Protein AF-A0A506XLZ0-F1 (afdb_monomer_lite)

Foldseek 3Di:
DPPVVVVVPDPDDDPVVVVVVVVVVVVVCVVPDDDPDPPDPPPVLPQPVVLLLLLQQLQDQLAAEELCLSQVRSVHHSVVSQVCLQADDGPNSLSYDHPQQAGDPSHADDPPDPQHPHDSLVVSVVSVFDADPVGHTDPVRYDGNVNSCVSSVPPPCQVDPDDDDDDDDWDWGWDDFPNDIDIATLVLLQVLVVVDDADDADWKWWDHPNDIHQLLVSVCSSRVHDSVSDDSVVSVVVCVSNVIDMDTD

Secondary structure (DSSP, 8-state):
--HHHHHTT-S---HHHHHHHHHHHHHHHHHH-PPPPTTS--------HHHHHHHHHTSPTT-BEEHHHHHHHTTS-HHHHHHHHTTS--TTGGGEE-TTSPPPTT--PPTT-TTTT--HHHHHHHTT--B-TTSPBPGGGBPPHHHHHHHTT-----TT-----SS----EEEEEETTEEEEEEHHHHHHHHHTS-----SSEEEEETTEEEEHHHHHHHHHTS-TTSS-HHHHHHHHHHTT-EEEE-

pLDDT: mean 77.07, std 17.25, range [30.89, 97.75]

Sequence (249 aa):
MALNSYIAGQSAWGVTELNARGADLAALISREWTAPVDDVLVQESTVSWSVAAEIIDSIPVGRWTTYGDVASLAGTHPVPLGGYISRTPIRHAWRVLQAAGTVSPGFRWIPGSEHEGADVRAVLESEGIEFDLDGRAAGTARVNIAELAELAGIEFDDAGSMDFGDEQGDEEVVFTLDGIERRLTREAVRDRLRSATPGKITTYWVEVDGIVWPVKQALAVALGIEATQFQSWTARQRLSTLGFEIGGE

Structure (mmCIF, N/CA/C/O backbone):
data_AF-A0A506XLZ0-F1
#
_entry.id   AF-A0A506XLZ0-F1
#
loop_
_atom_site.group_PDB
_atom_site.id
_atom_site.type_symbol
_atom_site.label_atom_id
_atom_site.label_alt_id
_atom_site.label_comp_id
_atom_site.label_asym_id
_atom_site.label_entity_id
_atom_site.label_seq_id
_atom_site.pdbx_PDB_ins_code
_atom_site.Cartn_x
_atom_site.Cartn_y
_atom_site.Cartn_z
_atom_site.occupancy
_atom_site.B_iso_or_equiv
_atom_site.auth_seq_id
_atom_site.auth_comp_id
_atom_site.auth_asym_id
_atom_site.auth_atom_id
_atom_site.pdbx_PDB_model_num
ATOM 1 N N . MET A 1 1 ? -3.087 28.740 37.598 1.00 45.06 1 MET A N 1
ATOM 2 C CA . MET A 1 1 ? -3.984 29.854 37.202 1.00 45.06 1 MET A CA 1
ATOM 3 C C . MET A 1 1 ? -3.211 31.164 36.947 1.00 45.06 1 MET A C 1
ATOM 5 O O . MET A 1 1 ? -3.629 32.208 37.423 1.00 45.06 1 MET A O 1
ATOM 9 N N . ALA A 1 2 ? -2.101 31.151 36.193 1.00 56.22 2 ALA A N 1
ATOM 10 C CA . ALA A 1 2 ? -1.332 32.376 35.890 1.00 56.22 2 ALA A CA 1
ATOM 11 C C . ALA A 1 2 ? -1.437 32.827 34.417 1.00 56.22 2 ALA A C 1
ATOM 13 O O . ALA A 1 2 ? -1.184 33.986 34.111 1.00 56.22 2 ALA A O 1
ATOM 14 N N . LEU A 1 3 ? -1.861 31.938 33.507 1.00 53.44 3 LEU A N 1
ATOM 15 C CA . LEU A 1 3 ? -1.849 32.211 32.066 1.00 53.44 3 LEU A CA 1
ATOM 16 C C . LEU A 1 3 ? -2.991 33.140 31.609 1.00 53.44 3 LEU A C 1
ATOM 18 O O . LEU A 1 3 ? -2.777 33.990 30.752 1.00 53.44 3 LEU A O 1
ATOM 22 N N . ASN A 1 4 ? -4.184 33.035 32.212 1.00 51.00 4 ASN A N 1
ATOM 23 C CA . ASN A 1 4 ? -5.340 33.865 31.835 1.00 51.00 4 ASN A CA 1
ATOM 24 C C . ASN A 1 4 ? -5.241 35.321 32.313 1.00 51.00 4 ASN A C 1
ATOM 26 O O . ASN A 1 4 ? -5.809 36.203 31.674 1.00 51.00 4 ASN A O 1
ATOM 30 N N . SER A 1 5 ? -4.502 35.601 33.389 1.00 58.75 5 SER A N 1
ATOM 31 C CA . SER A 1 5 ? -4.387 36.967 33.921 1.00 58.75 5 SER A CA 1
ATOM 32 C C . SER A 1 5 ? -3.568 37.886 33.009 1.00 58.75 5 SER A C 1
ATOM 34 O O . SER A 1 5 ? -3.840 39.079 32.943 1.00 58.75 5 SER A O 1
ATOM 36 N N . TYR A 1 6 ? -2.614 37.333 32.254 1.00 59.62 6 TYR A N 1
ATOM 37 C CA . TYR A 1 6 ? -1.824 38.081 31.270 1.00 59.62 6 TYR A CA 1
ATOM 38 C C . TYR A 1 6 ? -2.642 38.451 30.018 1.00 59.62 6 TYR A C 1
ATOM 40 O O . TYR A 1 6 ? -2.443 39.510 29.430 1.00 59.62 6 TYR A O 1
ATOM 48 N N . ILE A 1 7 ? -3.616 37.609 29.650 1.00 56.56 7 ILE A N 1
ATOM 49 C CA . ILE A 1 7 ? -4.496 37.801 28.483 1.00 56.56 7 ILE A CA 1
ATOM 50 C C . ILE A 1 7 ? -5.422 39.006 28.673 1.00 56.56 7 ILE A C 1
ATOM 52 O O . ILE A 1 7 ? -5.673 39.750 27.730 1.00 56.56 7 ILE A O 1
ATOM 56 N N . ALA A 1 8 ? -5.910 39.213 29.897 1.00 58.91 8 ALA A N 1
ATOM 57 C CA . ALA A 1 8 ? -6.851 40.282 30.222 1.00 58.91 8 ALA A CA 1
ATOM 58 C C . ALA A 1 8 ? -6.209 41.684 30.294 1.00 58.91 8 ALA A C 1
ATOM 60 O O . ALA A 1 8 ? -6.932 42.675 30.352 1.00 58.91 8 ALA A O 1
ATOM 61 N N . GLY A 1 9 ? -4.873 41.780 30.310 1.00 63.59 9 GLY A N 1
ATOM 62 C CA . GLY A 1 9 ? -4.142 43.038 30.506 1.00 63.59 9 GLY A CA 1
ATOM 63 C C . GLY A 1 9 ? -3.673 43.747 29.232 1.00 63.59 9 GLY A C 1
ATOM 64 O O . GLY A 1 9 ? -3.062 44.806 29.343 1.00 63.59 9 GLY A O 1
ATOM 65 N N . GLN A 1 10 ? -3.908 43.184 28.043 1.00 64.62 10 GLN A N 1
ATOM 66 C CA . GLN A 1 10 ? -3.362 43.714 26.788 1.00 64.62 10 GLN A CA 1
ATOM 67 C C . GLN A 1 10 ? -4.428 44.424 25.951 1.00 64.62 10 GLN A C 1
ATOM 69 O O . GLN A 1 10 ? -5.491 43.875 25.660 1.00 64.62 10 GLN A O 1
ATOM 74 N N . SER A 1 11 ? -4.119 45.655 25.548 1.00 61.09 11 SER A N 1
ATOM 75 C CA . SER A 1 11 ? -5.026 46.572 24.850 1.00 61.09 11 SER A CA 1
ATOM 76 C C . SER A 1 11 ? -5.002 46.448 23.318 1.00 61.09 11 SER A C 1
ATOM 78 O O . SER A 1 11 ? -5.778 47.137 22.658 1.00 61.09 11 SER A O 1
ATOM 80 N N . ALA A 1 12 ? -4.167 45.570 22.740 1.00 68.12 12 ALA A N 1
ATOM 81 C CA . ALA A 1 12 ? -4.112 45.317 21.297 1.00 68.12 12 ALA A CA 1
ATOM 82 C C . ALA A 1 12 ? -3.728 43.862 20.960 1.00 68.12 12 ALA A C 1
ATOM 84 O O . ALA A 1 12 ? -2.939 43.234 21.662 1.00 68.12 12 ALA A O 1
ATOM 85 N N . TRP A 1 13 ? -4.301 43.345 19.870 1.00 68.81 13 TRP A N 1
ATOM 86 C CA . TRP A 1 13 ? -4.161 41.962 19.395 1.00 68.81 13 TRP A CA 1
ATOM 87 C C . TRP A 1 13 ? -3.816 41.941 17.897 1.00 68.81 13 TRP A C 1
ATOM 89 O O . TRP A 1 13 ? -4.654 41.602 17.062 1.00 68.81 13 TRP A O 1
ATOM 99 N N . GLY A 1 14 ? -2.602 42.367 17.542 1.00 78.06 14 GLY A N 1
ATOM 100 C CA . GLY A 1 14 ? -2.091 42.342 16.171 1.00 78.06 14 GLY A CA 1
ATOM 101 C C . GLY A 1 14 ? -1.181 41.142 15.884 1.00 78.06 14 GLY A C 1
ATOM 102 O O . GLY A 1 14 ? -0.845 40.344 16.760 1.00 78.06 14 GLY A O 1
ATOM 103 N N . VAL A 1 15 ? -0.778 40.998 14.617 1.00 75.38 15 VAL A N 1
ATOM 104 C CA . VAL A 1 15 ? 0.086 39.895 14.144 1.00 75.38 15 VAL A CA 1
ATOM 105 C C . VAL A 1 15 ? 1.450 39.903 14.842 1.00 75.38 15 VAL A C 1
ATOM 107 O O . VAL A 1 15 ? 1.983 38.845 15.174 1.00 75.38 15 VAL A O 1
ATOM 110 N N . THR A 1 16 ? 2.007 41.086 15.097 1.00 81.50 16 THR A N 1
ATOM 111 C CA . THR A 1 16 ? 3.291 41.241 15.793 1.00 81.50 16 THR A CA 1
ATOM 112 C C . THR A 1 16 ? 3.195 40.755 17.239 1.00 81.50 16 THR A C 1
ATOM 114 O O . THR A 1 16 ? 4.056 40.003 17.693 1.00 81.50 16 THR A O 1
ATOM 117 N N . GLU A 1 17 ? 2.122 41.116 17.944 1.00 78.19 17 GLU A N 1
ATOM 118 C CA . GLU A 1 17 ? 1.876 40.710 19.328 1.00 78.19 17 GLU A CA 1
ATOM 119 C C . GLU A 1 17 ? 1.583 39.205 19.441 1.00 78.19 17 GLU A C 1
ATOM 121 O O . GLU A 1 17 ? 2.062 38.546 20.367 1.00 78.19 17 GLU A O 1
ATOM 126 N N . LEU A 1 18 ? 0.857 38.632 18.473 1.00 79.81 18 LEU A N 1
ATOM 127 C CA . LEU A 1 18 ? 0.606 37.188 18.400 1.00 79.81 18 LEU A CA 1
ATOM 128 C C . LEU A 1 18 ? 1.899 36.391 18.208 1.00 79.81 18 LEU A C 1
ATOM 130 O O . LEU A 1 18 ? 2.105 35.389 18.894 1.00 79.81 18 LEU A O 1
ATOM 134 N N . ASN A 1 19 ? 2.781 36.848 17.318 1.00 84.81 19 ASN A N 1
ATOM 135 C CA . ASN A 1 19 ? 4.058 36.181 17.067 1.00 84.81 19 ASN A CA 1
ATOM 136 C C . ASN A 1 19 ? 4.993 36.251 18.278 1.00 84.81 19 ASN A C 1
ATOM 138 O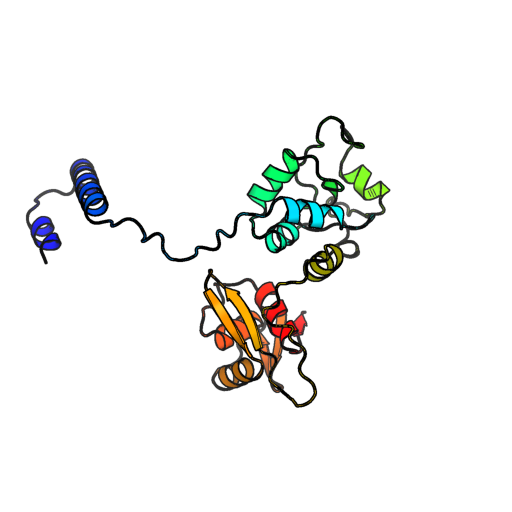 O . ASN A 1 19 ? 5.571 35.232 18.655 1.00 84.81 19 ASN A O 1
ATOM 142 N N . ALA A 1 20 ? 5.104 37.418 18.921 1.00 80.38 20 ALA A N 1
ATOM 143 C CA . ALA A 1 20 ? 5.905 37.573 20.136 1.00 80.38 20 ALA A CA 1
ATOM 144 C C . ALA A 1 20 ? 5.427 36.620 21.244 1.00 80.38 20 ALA A C 1
ATOM 146 O O . ALA A 1 20 ? 6.218 35.905 21.854 1.00 80.38 20 ALA A O 1
ATOM 147 N N . ARG A 1 21 ? 4.108 36.509 21.423 1.00 79.50 21 ARG A N 1
ATOM 148 C CA . ARG A 1 21 ? 3.521 35.590 22.399 1.00 79.50 21 ARG A CA 1
ATOM 149 C C . ARG A 1 21 ? 3.714 34.117 22.037 1.00 79.50 21 ARG A C 1
ATOM 151 O O . ARG A 1 21 ? 3.908 33.290 22.927 1.00 79.50 21 ARG A O 1
ATOM 158 N N . GLY A 1 22 ? 3.635 33.777 20.752 1.00 80.81 22 GLY A N 1
ATOM 159 C CA . GLY A 1 22 ? 3.936 32.432 20.266 1.00 80.81 22 GLY A CA 1
ATOM 160 C C . GLY A 1 22 ? 5.364 32.016 20.621 1.00 80.81 22 GLY A C 1
ATOM 161 O O . GLY A 1 22 ? 5.574 30.899 21.089 1.00 80.81 22 GLY A O 1
ATOM 162 N N . ALA A 1 23 ? 6.319 32.941 20.492 1.00 83.19 23 ALA A N 1
ATOM 163 C CA . ALA A 1 23 ? 7.703 32.716 20.893 1.00 83.19 23 ALA A CA 1
ATOM 164 C C . ALA A 1 23 ? 7.843 32.503 22.412 1.00 83.19 23 ALA A C 1
ATOM 166 O O . ALA A 1 23 ? 8.503 31.552 22.833 1.00 83.19 23 ALA A O 1
ATOM 167 N N . ASP A 1 24 ? 7.167 33.313 23.232 1.00 82.56 24 ASP A N 1
ATOM 168 C CA . ASP A 1 24 ? 7.195 33.165 24.694 1.00 82.56 24 ASP A CA 1
ATOM 169 C C . ASP A 1 24 ? 6.596 31.826 25.156 1.00 82.56 24 ASP A C 1
ATOM 171 O O . ASP A 1 24 ? 7.151 31.147 26.022 1.00 82.56 24 ASP A O 1
ATOM 175 N N . LEU A 1 25 ? 5.483 31.400 24.548 1.00 81.56 25 LEU A N 1
ATOM 176 C CA . LEU A 1 25 ? 4.869 30.098 24.820 1.00 81.56 25 LEU A CA 1
ATOM 177 C C . LEU A 1 25 ? 5.771 28.939 24.391 1.00 81.56 25 LEU A C 1
ATOM 179 O O . LEU A 1 25 ? 5.914 27.979 25.145 1.00 81.56 25 LEU A O 1
ATOM 183 N N . ALA A 1 26 ? 6.402 29.029 23.219 1.00 83.38 26 ALA A N 1
ATOM 184 C CA . ALA A 1 26 ? 7.340 28.014 22.750 1.00 83.38 26 ALA A CA 1
ATOM 185 C C . ALA A 1 26 ? 8.544 27.878 23.696 1.00 83.38 26 ALA A C 1
ATOM 187 O O . ALA A 1 26 ? 8.959 26.760 24.009 1.00 83.38 26 ALA A O 1
ATOM 188 N N . ALA A 1 27 ? 9.065 28.997 24.208 1.00 82.69 27 ALA A N 1
ATOM 189 C CA . ALA A 1 27 ? 10.147 28.999 25.187 1.00 82.69 27 ALA A CA 1
ATOM 190 C C . ALA A 1 27 ? 9.722 28.370 26.525 1.00 82.69 27 ALA A C 1
ATOM 192 O O . ALA A 1 27 ? 10.497 27.628 27.124 1.00 82.69 27 ALA A O 1
ATOM 193 N N . LEU A 1 28 ? 8.492 28.622 26.984 1.00 82.19 28 LEU A N 1
ATOM 194 C CA . LEU A 1 28 ? 7.950 28.001 28.196 1.00 82.19 28 LEU A CA 1
ATOM 195 C C . LEU A 1 28 ? 7.745 26.493 28.023 1.00 82.19 28 LEU A C 1
ATOM 197 O O . LEU A 1 28 ? 8.201 25.724 28.863 1.00 82.19 28 LEU A O 1
ATOM 201 N N . ILE A 1 29 ? 7.134 26.062 26.916 1.00 80.19 29 ILE A N 1
ATOM 202 C CA . ILE A 1 29 ? 6.940 24.637 26.606 1.00 80.19 29 ILE A CA 1
ATOM 203 C C . ILE A 1 29 ? 8.289 23.925 26.532 1.00 80.19 29 ILE A C 1
ATOM 205 O O . ILE A 1 29 ? 8.450 22.876 27.137 1.00 80.19 29 ILE A O 1
ATOM 209 N N . SER A 1 30 ? 9.280 24.520 25.863 1.00 81.38 30 SER A N 1
ATOM 210 C CA . SER A 1 30 ? 10.620 23.930 25.747 1.00 81.38 30 SER A CA 1
ATOM 211 C C . SER A 1 30 ? 11.325 23.773 27.099 1.00 81.38 30 SER A C 1
ATOM 213 O O . SER A 1 30 ? 12.176 22.903 27.242 1.00 81.38 30 SER A O 1
ATOM 215 N N . ARG A 1 31 ? 11.001 24.618 28.089 1.00 80.75 31 ARG A N 1
ATOM 216 C CA . ARG A 1 31 ? 11.558 24.532 29.449 1.00 80.75 31 ARG A CA 1
ATOM 217 C C . ARG A 1 31 ? 10.845 23.499 30.316 1.00 80.75 31 ARG A C 1
ATOM 219 O O . ARG A 1 31 ? 11.496 22.874 31.142 1.00 80.75 31 ARG A O 1
ATOM 226 N N . GLU A 1 32 ? 9.534 23.357 30.148 1.00 78.19 32 GLU A N 1
ATOM 227 C CA . GLU A 1 32 ? 8.707 22.431 30.932 1.00 78.19 32 GLU A CA 1
ATOM 228 C C . GLU A 1 32 ? 8.696 21.012 30.350 1.00 78.19 32 GLU A C 1
ATOM 230 O O . GLU A 1 32 ? 8.451 20.040 31.067 1.00 78.19 32 GLU A O 1
ATOM 235 N N . TRP A 1 33 ? 8.961 20.866 29.051 1.00 77.00 33 TRP A N 1
ATOM 236 C CA . TRP A 1 33 ? 8.973 19.567 28.398 1.00 77.00 33 TRP A CA 1
ATOM 237 C C . TRP A 1 33 ? 10.139 18.719 28.911 1.00 77.00 33 TRP A C 1
ATOM 239 O O . TRP A 1 33 ? 11.297 18.909 28.540 1.00 77.00 33 TRP A O 1
ATOM 249 N N . THR A 1 34 ? 9.819 17.750 29.766 1.00 66.75 34 THR A N 1
ATOM 250 C CA . THR A 1 34 ? 10.759 16.716 30.200 1.00 66.75 34 THR A CA 1
ATOM 251 C C . THR A 1 34 ? 10.946 15.726 29.053 1.00 66.75 34 THR A C 1
ATOM 253 O O . THR A 1 34 ? 9.966 15.299 28.442 1.00 66.75 34 THR A O 1
ATOM 256 N N . ALA A 1 35 ? 12.197 15.380 28.734 1.00 56.06 35 ALA A N 1
ATOM 257 C CA . ALA A 1 35 ? 12.483 14.357 27.734 1.00 56.06 35 ALA A CA 1
ATOM 258 C C . ALA A 1 35 ? 11.730 13.055 28.082 1.00 56.06 35 ALA A C 1
ATOM 260 O O . ALA A 1 35 ? 11.603 12.743 29.272 1.00 56.06 35 ALA A O 1
ATOM 261 N N . PRO A 1 36 ? 11.211 12.308 27.090 1.00 68.69 36 PRO A N 1
ATOM 262 C CA . PRO A 1 36 ? 10.622 10.999 27.342 1.00 68.69 36 PRO A CA 1
ATOM 263 C C . PRO A 1 36 ? 11.606 10.149 28.152 1.00 68.69 36 PRO A C 1
ATOM 265 O O . PRO A 1 36 ? 12.793 10.114 27.839 1.00 68.69 36 PRO A O 1
ATOM 268 N N . VAL A 1 37 ? 11.129 9.518 29.224 1.00 60.53 37 VAL A N 1
ATOM 269 C CA . VAL A 1 37 ? 11.933 8.553 29.977 1.00 60.53 37 VAL A CA 1
ATOM 270 C C . VAL A 1 37 ? 12.263 7.378 29.053 1.00 60.53 37 VAL A C 1
ATOM 272 O O . VAL A 1 37 ? 11.357 6.765 28.496 1.00 60.53 37 VAL A O 1
ATOM 275 N N . ASP A 1 38 ? 13.552 7.087 28.889 1.00 47.78 38 ASP A N 1
ATOM 276 C CA . ASP A 1 38 ? 14.127 6.095 27.957 1.00 47.78 38 ASP A CA 1
ATOM 277 C C . ASP A 1 38 ? 13.804 4.622 28.314 1.00 47.78 38 ASP A C 1
ATOM 279 O O . ASP A 1 38 ? 14.466 3.705 27.851 1.00 47.78 38 ASP A O 1
ATOM 283 N N . ASP A 1 39 ? 12.803 4.373 29.164 1.00 40.97 39 ASP A N 1
ATOM 284 C CA . ASP A 1 39 ? 12.558 3.059 29.784 1.00 40.97 39 ASP A CA 1
ATOM 285 C C . ASP A 1 39 ? 11.175 2.478 29.451 1.00 40.97 39 ASP A C 1
ATOM 287 O O . ASP A 1 39 ? 10.607 1.658 30.172 1.00 40.97 39 ASP A O 1
ATOM 291 N N . VAL A 1 40 ? 10.611 2.907 28.324 1.00 42.56 40 VAL A N 1
ATOM 292 C CA . VAL A 1 40 ? 9.653 2.078 27.599 1.00 42.56 40 VAL A CA 1
ATOM 293 C C . VAL A 1 40 ? 10.457 1.455 26.478 1.00 42.56 40 VAL A C 1
ATOM 295 O O . VAL A 1 40 ? 11.008 2.184 25.658 1.00 42.56 40 VAL A O 1
ATOM 298 N N . LEU A 1 41 ? 10.520 0.123 26.442 1.00 41.28 41 LEU A N 1
ATOM 299 C CA . LEU A 1 41 ? 10.888 -0.630 25.249 1.00 41.28 41 LEU A CA 1
ATOM 300 C C . LEU A 1 41 ? 9.915 -0.226 24.134 1.00 41.28 41 LEU A C 1
ATOM 302 O O . LEU A 1 41 ? 8.917 -0.895 23.873 1.00 41.28 41 LEU A O 1
ATOM 306 N N . VAL A 1 42 ? 10.189 0.906 23.493 1.00 38.47 42 VAL A N 1
ATOM 307 C CA . VAL A 1 42 ? 9.764 1.171 22.137 1.00 38.47 42 VAL A CA 1
ATOM 308 C C . VAL A 1 42 ? 10.467 0.067 21.370 1.00 38.47 42 VAL A C 1
ATOM 310 O O . VAL A 1 42 ? 11.655 0.154 21.077 1.00 38.47 42 VAL A O 1
ATOM 313 N N . GLN A 1 43 ? 9.750 -1.028 21.124 1.00 36.66 43 GLN A N 1
ATOM 314 C CA . GLN A 1 43 ? 10.002 -1.826 19.939 1.00 36.66 43 GLN A CA 1
ATOM 315 C C . GLN A 1 43 ? 9.890 -0.813 18.806 1.00 36.66 43 GLN A C 1
ATOM 317 O O . GLN A 1 43 ? 8.787 -0.479 18.367 1.00 36.66 43 GLN A O 1
ATOM 322 N N . GLU A 1 44 ? 11.017 -0.199 18.441 1.00 35.06 44 GLU A N 1
ATOM 323 C CA . GLU A 1 44 ? 11.109 0.573 17.226 1.00 35.06 44 GLU A CA 1
ATOM 324 C C . GLU A 1 44 ? 10.632 -0.406 16.165 1.00 35.06 44 GLU A C 1
ATOM 326 O O . GLU A 1 44 ? 11.318 -1.376 15.840 1.00 35.06 44 GLU A O 1
ATOM 331 N N . SER A 1 45 ? 9.419 -0.198 15.663 1.00 43.06 45 SER A N 1
ATOM 332 C CA . SER A 1 45 ? 8.931 -0.852 14.458 1.00 43.06 45 SER A CA 1
ATOM 333 C C . SER A 1 45 ? 9.734 -0.224 13.320 1.00 43.06 45 SER A C 1
ATOM 335 O O . SER A 1 45 ? 9.245 0.570 12.520 1.00 43.06 45 SER A O 1
ATOM 337 N N . THR A 1 46 ? 11.044 -0.479 13.337 1.00 48.69 46 THR A N 1
ATOM 338 C CA . THR A 1 46 ? 11.960 -0.106 12.285 1.00 48.69 46 THR A CA 1
ATOM 339 C C . THR A 1 46 ? 11.476 -0.878 11.080 1.00 48.69 46 THR A C 1
ATOM 341 O O . THR A 1 46 ? 11.314 -2.099 11.111 1.00 48.69 46 THR A O 1
ATOM 344 N N . VAL A 1 47 ? 11.149 -0.135 10.030 1.00 58.12 47 VAL A N 1
ATOM 345 C CA . VAL A 1 47 ? 10.771 -0.719 8.753 1.00 58.12 47 VAL A CA 1
ATOM 346 C C . VAL A 1 47 ? 11.832 -1.747 8.378 1.00 58.12 47 VAL A C 1
ATOM 348 O O . VAL A 1 47 ? 12.987 -1.398 8.119 1.00 58.12 47 VAL A O 1
ATOM 351 N N . SER A 1 48 ? 11.443 -3.018 8.367 1.00 74.38 48 SER A N 1
ATOM 352 C CA . SER A 1 48 ? 12.357 -4.105 8.050 1.00 74.38 48 SER A CA 1
ATOM 353 C C . SER A 1 48 ? 12.452 -4.222 6.535 1.00 74.38 48 SER A C 1
ATOM 355 O O . SER A 1 48 ? 11.715 -4.960 5.890 1.00 74.38 48 SER A O 1
ATOM 357 N N . TRP A 1 49 ? 13.355 -3.442 5.940 1.00 83.31 49 TRP A N 1
ATOM 358 C CA . TRP A 1 49 ? 13.555 -3.414 4.488 1.00 83.31 49 TRP A CA 1
ATOM 359 C C . TRP A 1 49 ? 13.921 -4.785 3.899 1.00 83.31 49 TRP A C 1
ATOM 361 O O . TRP A 1 49 ? 13.543 -5.073 2.767 1.00 83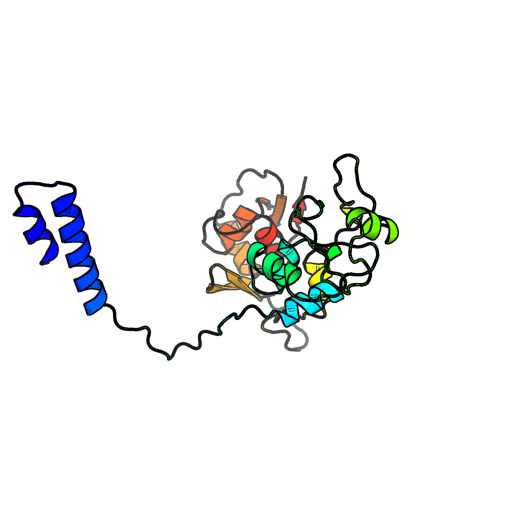.31 49 TRP A O 1
ATOM 371 N N . SER A 1 50 ? 14.586 -5.647 4.676 1.00 80.25 50 SER A N 1
ATOM 372 C CA . SER A 1 50 ? 14.842 -7.043 4.296 1.00 80.25 50 SER A CA 1
ATOM 373 C C . SER A 1 50 ? 13.545 -7.837 4.121 1.00 80.25 50 SER A C 1
ATOM 375 O O . SER A 1 50 ? 13.384 -8.498 3.103 1.00 80.25 50 SER A O 1
ATOM 377 N N . VAL A 1 51 ? 12.583 -7.676 5.037 1.00 83.38 51 VAL A N 1
ATOM 378 C CA . VAL A 1 51 ? 11.258 -8.316 4.952 1.00 83.38 51 VAL A CA 1
ATOM 379 C C . VAL A 1 51 ? 10.511 -7.827 3.711 1.00 83.38 51 VAL A C 1
ATOM 381 O O . VAL A 1 51 ? 9.958 -8.626 2.964 1.00 83.38 51 VAL A O 1
ATOM 384 N N . ALA A 1 52 ? 10.556 -6.522 3.413 1.00 88.19 52 ALA A N 1
ATOM 385 C CA . ALA A 1 52 ? 9.973 -5.993 2.176 1.00 88.19 52 ALA A CA 1
ATOM 386 C C . ALA A 1 52 ? 10.578 -6.642 0.917 1.00 88.19 52 ALA A C 1
ATOM 388 O O . ALA A 1 52 ? 9.847 -6.949 -0.022 1.00 88.19 52 ALA A O 1
ATOM 389 N N . ALA A 1 53 ? 11.898 -6.848 0.884 1.00 88.88 53 ALA A N 1
ATOM 390 C CA . ALA A 1 53 ? 12.568 -7.487 -0.244 1.00 88.88 53 ALA A CA 1
ATOM 391 C C . ALA A 1 53 ? 12.203 -8.976 -0.377 1.00 88.88 53 ALA A C 1
ATOM 393 O O . ALA A 1 53 ? 11.953 -9.425 -1.492 1.00 88.88 53 ALA A O 1
ATOM 394 N N . GLU A 1 54 ? 12.116 -9.712 0.735 1.00 87.25 54 GLU A N 1
ATOM 395 C CA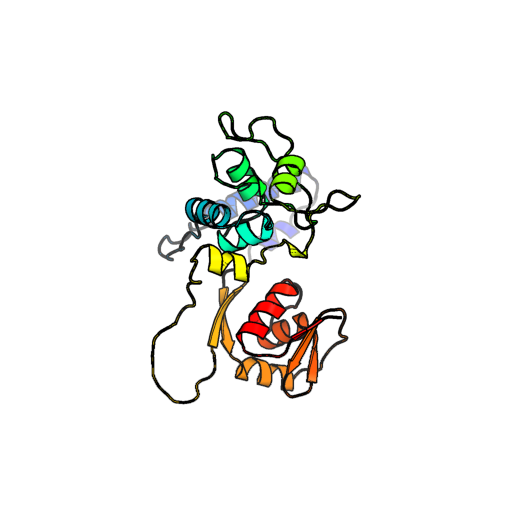 . GLU A 1 54 ? 11.696 -11.123 0.772 1.00 87.25 54 GLU A CA 1
ATOM 396 C C . GLU A 1 54 ? 10.254 -11.301 0.285 1.00 87.25 54 GLU A C 1
ATOM 398 O O . GLU A 1 54 ? 9.986 -12.143 -0.573 1.00 87.25 54 GLU A O 1
ATOM 403 N N . ILE A 1 55 ? 9.339 -10.439 0.743 1.00 89.62 55 ILE A N 1
ATOM 404 C CA . ILE A 1 55 ? 7.948 -10.424 0.276 1.00 89.62 55 ILE A CA 1
ATOM 405 C C . ILE A 1 55 ? 7.893 -10.255 -1.242 1.00 89.62 55 ILE A C 1
ATOM 407 O O . ILE A 1 55 ? 7.197 -11.004 -1.923 1.00 89.62 55 ILE A O 1
ATOM 411 N N . ILE A 1 56 ? 8.615 -9.272 -1.782 1.00 94.75 56 ILE A N 1
ATOM 412 C CA . ILE A 1 56 ? 8.595 -8.979 -3.219 1.00 94.75 56 ILE A CA 1
ATOM 413 C C . ILE A 1 56 ? 9.207 -10.136 -4.020 1.00 94.75 56 ILE A C 1
ATOM 415 O O . ILE A 1 56 ? 8.669 -10.498 -5.067 1.00 94.75 56 ILE A O 1
ATOM 419 N N . ASP A 1 57 ? 10.291 -10.741 -3.530 1.00 93.25 57 ASP A N 1
ATOM 420 C CA . ASP A 1 57 ? 10.948 -11.868 -4.199 1.00 93.25 57 ASP A CA 1
ATOM 421 C C . ASP A 1 57 ? 10.050 -13.116 -4.253 1.00 93.25 57 ASP A C 1
ATOM 423 O O . ASP A 1 57 ? 10.085 -13.846 -5.245 1.00 93.25 57 ASP A O 1
ATOM 427 N N . SER A 1 58 ? 9.187 -13.309 -3.246 1.00 92.00 58 SER A N 1
ATOM 428 C CA . SER A 1 58 ? 8.252 -14.442 -3.155 1.00 92.00 58 SER A CA 1
ATOM 429 C C . SER A 1 58 ? 7.101 -14.415 -4.170 1.00 92.00 58 SER A C 1
ATOM 431 O O . SER A 1 58 ? 6.446 -15.437 -4.388 1.00 92.00 58 SER A O 1
ATOM 433 N N . ILE A 1 59 ? 6.836 -13.269 -4.812 1.00 94.75 59 ILE A N 1
ATOM 434 C CA . ILE A 1 59 ? 5.717 -13.133 -5.752 1.00 94.75 59 ILE A CA 1
ATOM 435 C C . ILE A 1 59 ? 6.003 -14.002 -6.984 1.00 94.75 59 ILE A C 1
ATOM 437 O O . ILE A 1 59 ? 6.986 -13.739 -7.678 1.00 94.75 59 ILE A O 1
ATOM 441 N N . PRO A 1 60 ? 5.162 -14.997 -7.318 1.00 92.56 60 PRO A N 1
ATOM 442 C CA . PRO A 1 60 ? 5.420 -15.896 -8.437 1.00 92.56 60 PRO A CA 1
ATOM 443 C C . PRO A 1 60 ? 5.286 -15.205 -9.801 1.00 92.56 60 PRO A C 1
ATOM 445 O O . PRO A 1 60 ? 4.640 -14.166 -9.943 1.00 92.56 60 PRO A O 1
ATOM 448 N N . VAL A 1 61 ? 5.885 -15.815 -10.828 1.00 95.25 61 VAL A N 1
ATOM 449 C CA . VAL A 1 61 ? 5.731 -15.387 -12.228 1.00 95.25 61 VAL A CA 1
ATOM 450 C C . VAL A 1 61 ? 4.257 -15.378 -12.642 1.00 95.25 61 VAL A C 1
ATOM 452 O O . VAL A 1 61 ? 3.480 -16.239 -12.226 1.00 95.25 61 VAL A O 1
ATOM 455 N N . GLY A 1 62 ? 3.869 -14.386 -13.443 1.00 94.62 62 GLY A N 1
ATOM 456 C CA . GLY A 1 62 ? 2.495 -14.228 -13.923 1.00 94.62 62 GLY A CA 1
ATOM 457 C C . GLY A 1 62 ? 1.535 -13.657 -12.881 1.00 94.62 62 GLY A C 1
ATOM 458 O O . GLY A 1 62 ? 0.326 -13.622 -13.110 1.00 94.62 62 GLY A O 1
ATOM 459 N N . ARG A 1 63 ? 2.050 -13.225 -11.723 1.00 96.81 63 ARG A N 1
ATOM 460 C CA . ARG A 1 63 ? 1.262 -12.703 -10.604 1.00 96.81 63 ARG A CA 1
ATOM 461 C C . ARG A 1 63 ? 1.808 -11.359 -10.137 1.00 96.81 63 ARG A C 1
ATOM 463 O O . ARG A 1 63 ? 2.983 -11.050 -10.318 1.00 96.81 63 ARG A O 1
ATOM 470 N N . TRP A 1 64 ? 0.940 -10.542 -9.552 1.00 97.75 64 TRP A N 1
ATOM 471 C CA . TRP A 1 64 ? 1.288 -9.188 -9.117 1.00 97.75 64 TRP A CA 1
ATOM 472 C C . TRP A 1 64 ? 0.635 -8.840 -7.783 1.00 97.75 64 TRP A C 1
ATOM 474 O O . TRP A 1 64 ? -0.379 -9.418 -7.406 1.00 97.75 64 TRP A O 1
ATOM 484 N N . THR A 1 65 ? 1.188 -7.872 -7.059 1.00 97.50 65 THR A N 1
ATOM 485 C CA . THR A 1 65 ? 0.598 -7.356 -5.814 1.00 97.50 65 THR A CA 1
ATOM 486 C C . THR A 1 65 ? 0.665 -5.832 -5.763 1.00 97.50 65 THR A C 1
ATOM 488 O O . THR A 1 65 ? 1.152 -5.196 -6.698 1.00 97.50 65 THR A O 1
ATOM 491 N N . THR A 1 66 ? 0.161 -5.214 -4.693 1.00 96.94 66 THR A N 1
ATOM 492 C CA . THR A 1 66 ? 0.167 -3.755 -4.556 1.00 96.94 66 THR A CA 1
ATOM 493 C C . THR A 1 66 ? 1.251 -3.240 -3.618 1.00 96.94 66 THR A C 1
ATOM 495 O O . THR A 1 66 ? 1.602 -3.888 -2.634 1.00 96.94 66 THR A O 1
ATOM 498 N N . TYR A 1 67 ? 1.707 -2.000 -3.843 1.00 94.62 67 TYR A N 1
ATOM 499 C CA . TYR A 1 67 ? 2.541 -1.282 -2.864 1.00 94.62 67 TYR A CA 1
ATOM 500 C C . TYR A 1 67 ? 1.890 -1.215 -1.472 1.00 94.62 67 TYR A C 1
ATOM 502 O O . TYR A 1 67 ? 2.597 -1.143 -0.475 1.00 94.62 67 TYR A O 1
ATOM 510 N N . GLY A 1 68 ? 0.553 -1.208 -1.399 1.00 87.06 68 GLY A N 1
ATOM 511 C CA . GLY A 1 68 ? -0.200 -1.215 -0.143 1.00 87.06 68 GLY A CA 1
ATOM 512 C C . GLY A 1 68 ? -0.029 -2.507 0.644 1.00 87.06 68 GLY A C 1
ATOM 513 O O . GLY A 1 68 ? 0.262 -2.459 1.837 1.00 87.06 68 GLY A O 1
ATOM 514 N N . ASP A 1 69 ? -0.175 -3.639 -0.041 1.00 90.50 69 ASP A N 1
ATOM 515 C CA . ASP A 1 69 ? -0.102 -4.972 0.560 1.00 90.50 69 ASP A CA 1
ATOM 516 C C . ASP A 1 69 ? 1.323 -5.261 1.062 1.00 90.50 69 ASP A C 1
ATOM 518 O O . ASP A 1 69 ? 1.510 -5.594 2.232 1.00 90.50 69 ASP A O 1
ATOM 522 N N . VAL A 1 70 ? 2.340 -5.002 0.229 1.00 92.88 70 VAL A N 1
ATOM 523 C CA . VAL A 1 70 ? 3.756 -5.155 0.617 1.00 92.88 70 VAL A CA 1
ATOM 524 C C . VAL A 1 70 ? 4.118 -4.227 1.775 1.00 92.88 70 VAL A C 1
ATOM 526 O O . VAL A 1 70 ? 4.767 -4.651 2.727 1.00 92.88 70 VAL A O 1
ATOM 529 N N . ALA A 1 71 ? 3.698 -2.957 1.722 1.00 87.19 71 ALA A N 1
ATOM 530 C CA . ALA A 1 71 ? 4.021 -1.999 2.776 1.00 87.19 71 ALA A CA 1
ATOM 531 C C . ALA A 1 71 ? 3.402 -2.402 4.117 1.00 87.19 71 ALA A C 1
ATOM 533 O O . ALA A 1 71 ? 4.042 -2.255 5.153 1.00 87.19 71 ALA A O 1
ATOM 534 N N . SER A 1 72 ? 2.184 -2.939 4.085 1.00 84.38 72 SER A N 1
ATOM 535 C CA . SER A 1 72 ? 1.467 -3.369 5.282 1.00 84.38 72 SER A CA 1
ATOM 536 C C . SER A 1 72 ? 2.161 -4.556 5.954 1.00 84.38 72 SER A C 1
ATOM 538 O O . SER A 1 72 ? 2.336 -4.533 7.169 1.00 84.38 72 SER A O 1
ATOM 540 N N . LEU A 1 73 ? 2.620 -5.547 5.180 1.00 83.44 73 LEU A N 1
ATOM 541 C CA . LEU A 1 73 ? 3.387 -6.682 5.713 1.00 83.44 73 LEU A CA 1
ATOM 542 C C . LEU A 1 73 ? 4.783 -6.276 6.203 1.00 83.44 73 LEU A C 1
ATOM 544 O O . LEU A 1 73 ? 5.249 -6.779 7.217 1.00 83.44 73 LEU A O 1
ATOM 548 N N . ALA A 1 74 ? 5.433 -5.324 5.535 1.00 83.19 74 ALA A N 1
ATOM 549 C CA . ALA A 1 74 ? 6.750 -4.827 5.935 1.00 83.19 74 ALA A CA 1
ATOM 550 C C . ALA A 1 74 ? 6.717 -3.776 7.068 1.00 83.19 74 ALA A C 1
ATOM 552 O O . ALA A 1 74 ? 7.762 -3.212 7.407 1.00 83.19 74 ALA A O 1
ATOM 553 N N . GLY A 1 75 ? 5.539 -3.456 7.620 1.00 78.75 75 GLY A N 1
ATOM 554 C CA . GLY A 1 75 ? 5.388 -2.460 8.687 1.00 78.75 75 GLY A CA 1
ATOM 555 C C . GLY A 1 75 ? 5.721 -1.024 8.256 1.00 78.75 75 GLY A C 1
ATOM 556 O O . GLY A 1 75 ? 6.283 -0.255 9.030 1.00 78.75 75 GLY A O 1
AT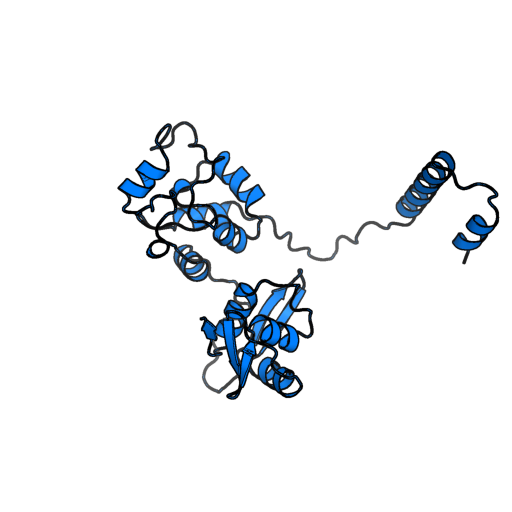OM 557 N N . THR A 1 76 ? 5.422 -0.650 7.009 1.00 84.50 76 THR A N 1
ATOM 558 C CA . THR A 1 76 ? 5.740 0.663 6.421 1.00 84.50 76 THR A CA 1
ATOM 559 C C . THR A 1 76 ? 4.561 1.272 5.655 1.00 84.50 76 THR A C 1
ATOM 561 O O . THR A 1 76 ? 3.439 0.773 5.672 1.00 84.50 76 THR A O 1
ATOM 564 N N . HIS A 1 77 ? 4.810 2.381 4.955 1.00 83.44 77 HIS A N 1
ATOM 565 C CA . HIS A 1 77 ? 3.854 3.020 4.055 1.00 83.44 77 HIS A CA 1
ATOM 566 C C . HIS A 1 77 ? 4.235 2.843 2.568 1.00 83.44 77 HIS A C 1
ATOM 568 O O . HIS A 1 77 ? 5.416 2.734 2.233 1.00 83.44 77 HIS A O 1
ATOM 574 N N . PRO A 1 78 ? 3.262 2.902 1.633 1.00 86.62 78 PRO A N 1
ATOM 575 C CA . PRO A 1 78 ? 3.518 2.724 0.196 1.00 86.62 78 PRO A CA 1
ATOM 576 C C . PRO A 1 78 ? 4.531 3.709 -0.404 1.00 86.62 78 PRO A C 1
ATOM 578 O O . PRO A 1 78 ? 5.303 3.353 -1.291 1.00 86.62 78 PRO A O 1
ATOM 581 N N . VAL A 1 79 ? 4.538 4.956 0.075 1.00 86.94 79 VAL A N 1
ATOM 582 C CA . VAL A 1 79 ? 5.433 6.017 -0.417 1.00 86.94 79 VAL A CA 1
ATOM 583 C C . VAL A 1 79 ? 6.908 5.729 -0.091 1.00 86.94 79 VAL A C 1
ATOM 585 O O . VAL A 1 79 ? 7.707 5.683 -1.030 1.00 86.94 79 VAL A O 1
ATOM 588 N N . PRO A 1 80 ? 7.309 5.511 1.180 1.00 87.06 80 PRO A N 1
ATOM 589 C CA . PRO A 1 80 ? 8.691 5.157 1.495 1.00 87.06 80 PRO A CA 1
ATOM 590 C C . PRO A 1 80 ? 9.101 3.809 0.886 1.00 87.06 80 PRO A C 1
ATOM 592 O O . PRO A 1 80 ? 10.233 3.694 0.422 1.00 87.06 80 PRO A O 1
ATOM 595 N N . LEU A 1 81 ? 8.183 2.839 0.774 1.00 91.19 81 LEU A N 1
ATOM 596 C CA . LEU A 1 81 ? 8.435 1.587 0.055 1.00 91.19 81 LEU A CA 1
ATOM 597 C C . LEU A 1 81 ? 8.773 1.819 -1.424 1.00 91.19 81 LEU A C 1
ATOM 599 O O . LEU A 1 81 ? 9.752 1.272 -1.925 1.00 91.19 81 LEU A O 1
ATOM 603 N N . GLY A 1 82 ? 8.011 2.660 -2.128 1.00 89.25 82 GLY A N 1
ATOM 604 C CA . GLY A 1 82 ? 8.314 3.013 -3.516 1.00 89.25 82 GLY A CA 1
ATOM 605 C C . GLY A 1 82 ? 9.678 3.694 -3.665 1.00 89.25 82 GLY A C 1
ATOM 606 O O . GLY A 1 82 ? 10.421 3.404 -4.605 1.00 89.25 82 GLY A O 1
ATOM 607 N N . GLY A 1 83 ? 10.040 4.555 -2.707 1.00 89.69 83 GLY A N 1
ATOM 608 C CA . GLY A 1 83 ? 11.362 5.178 -2.641 1.00 89.69 83 GLY A CA 1
ATOM 609 C C . GLY A 1 83 ? 12.497 4.171 -2.429 1.00 89.69 83 GLY A C 1
ATOM 610 O O . GLY A 1 83 ? 13.543 4.302 -3.063 1.00 89.69 83 GLY A O 1
ATOM 611 N N . TYR A 1 84 ? 12.276 3.163 -1.583 1.00 89.75 84 TYR A N 1
ATOM 612 C CA . TYR A 1 84 ? 13.203 2.056 -1.351 1.00 89.75 84 TYR A CA 1
ATOM 613 C C . TYR A 1 84 ? 13.372 1.181 -2.603 1.00 89.75 84 TYR A C 1
ATOM 615 O O . TYR A 1 84 ? 14.488 1.050 -3.104 1.00 89.75 84 TYR A O 1
ATOM 623 N N . ILE A 1 85 ? 12.269 0.696 -3.187 1.00 91.31 85 ILE A N 1
ATOM 624 C CA . ILE A 1 85 ? 12.271 -0.117 -4.418 1.00 91.31 85 ILE A CA 1
ATOM 625 C C . ILE A 1 85 ? 13.007 0.593 -5.565 1.00 91.31 85 ILE A C 1
ATOM 627 O O . ILE A 1 85 ? 13.739 -0.033 -6.321 1.00 91.31 85 ILE A O 1
ATOM 631 N N . SER A 1 86 ? 12.863 1.916 -5.678 1.00 88.25 86 SER A N 1
ATOM 632 C CA . SER A 1 86 ? 13.502 2.695 -6.751 1.00 88.25 86 SER A CA 1
ATOM 633 C C . SER A 1 86 ? 15.020 2.863 -6.593 1.00 88.25 86 SER A C 1
ATOM 635 O O . SER A 1 86 ? 15.675 3.348 -7.513 1.00 88.25 86 SER A O 1
ATOM 637 N N . ARG A 1 87 ? 15.584 2.551 -5.420 1.00 86.31 87 ARG A N 1
ATOM 638 C CA . ARG A 1 87 ? 17.006 2.771 -5.092 1.00 86.31 87 ARG A CA 1
ATOM 639 C C . ARG A 1 87 ? 17.756 1.487 -4.766 1.00 86.31 87 ARG A C 1
ATOM 641 O O . ARG A 1 87 ? 18.985 1.506 -4.727 1.00 86.31 87 ARG A O 1
ATOM 648 N N . THR A 1 88 ? 17.039 0.399 -4.519 1.00 87.12 88 THR A N 1
ATOM 649 C CA . THR A 1 88 ? 17.606 -0.866 -4.065 1.00 87.12 88 THR A CA 1
ATOM 650 C C . THR A 1 88 ? 17.354 -1.949 -5.112 1.00 87.12 88 THR A C 1
ATOM 652 O O . THR A 1 88 ? 16.238 -2.057 -5.616 1.00 87.12 88 THR A O 1
ATOM 655 N N . PRO A 1 89 ? 18.365 -2.766 -5.460 1.00 87.00 89 PRO A N 1
ATOM 656 C CA . PRO A 1 89 ? 18.178 -3.890 -6.368 1.00 87.00 89 PRO A CA 1
ATOM 657 C C . PRO A 1 89 ? 17.366 -4.990 -5.678 1.00 87.00 89 PRO A C 1
ATOM 659 O O . PRO A 1 89 ? 17.907 -5.795 -4.925 1.00 87.00 89 PRO A O 1
ATOM 662 N N . ILE A 1 90 ? 16.061 -5.007 -5.939 1.00 90.31 90 ILE A N 1
ATOM 663 C CA . ILE A 1 90 ? 15.130 -6.024 -5.444 1.00 90.31 90 ILE A CA 1
ATOM 664 C C . ILE A 1 90 ? 14.672 -6.861 -6.636 1.00 90.31 90 ILE A C 1
ATOM 666 O O . ILE A 1 90 ? 14.274 -6.326 -7.676 1.00 90.31 90 ILE A O 1
ATOM 670 N N . ARG A 1 91 ? 14.750 -8.183 -6.493 1.00 89.69 91 ARG A N 1
ATOM 671 C CA . ARG A 1 91 ? 14.246 -9.123 -7.498 1.00 89.69 91 ARG A CA 1
ATOM 672 C C . ARG A 1 91 ? 12.738 -8.959 -7.644 1.00 89.69 91 ARG A C 1
ATOM 674 O O . ARG A 1 91 ? 12.054 -8.650 -6.680 1.00 89.69 91 ARG A O 1
ATOM 681 N N . HIS A 1 92 ? 12.228 -9.123 -8.860 1.00 94.62 92 HIS A N 1
ATOM 682 C CA . HIS A 1 92 ? 10.788 -9.108 -9.145 1.00 94.62 92 HIS A CA 1
ATOM 683 C C . HIS A 1 92 ? 10.047 -7.807 -8.768 1.00 94.62 92 HIS A C 1
ATOM 685 O O . HIS A 1 92 ? 8.819 -7.775 -8.762 1.00 94.62 92 HIS A O 1
ATOM 691 N N . ALA A 1 93 ? 10.759 -6.698 -8.526 1.00 94.62 93 ALA A N 1
ATOM 692 C CA . ALA A 1 93 ? 10.172 -5.422 -8.107 1.00 94.62 93 ALA A CA 1
ATOM 693 C C . ALA A 1 93 ? 9.085 -4.870 -9.049 1.00 94.62 93 ALA A C 1
ATOM 695 O O . ALA A 1 93 ? 8.213 -4.117 -8.616 1.00 94.62 93 ALA A O 1
ATOM 696 N N . TRP A 1 94 ? 9.117 -5.248 -10.329 1.00 95.62 94 TRP A N 1
ATOM 697 C CA . TRP A 1 94 ? 8.117 -4.866 -11.328 1.00 95.62 94 TRP A CA 1
ATOM 698 C C . TRP A 1 94 ? 6.739 -5.500 -11.098 1.00 95.62 94 TRP A C 1
ATOM 700 O O . TRP A 1 94 ? 5.750 -4.983 -11.611 1.00 95.62 94 TRP A O 1
ATOM 710 N N . ARG A 1 95 ? 6.650 -6.572 -10.296 1.00 97.38 95 ARG A N 1
ATOM 711 C CA . ARG A 1 95 ? 5.385 -7.218 -9.902 1.00 97.38 95 ARG A CA 1
ATOM 712 C C . ARG A 1 95 ? 4.612 -6.423 -8.839 1.00 97.38 95 ARG A C 1
ATOM 714 O O . ARG A 1 95 ? 3.506 -6.815 -8.468 1.00 97.38 95 ARG A O 1
ATOM 721 N N . VAL A 1 96 ? 5.161 -5.303 -8.355 1.00 97.12 96 VAL A N 1
ATOM 722 C CA . VAL A 1 96 ? 4.505 -4.401 -7.397 1.00 97.12 96 VAL A CA 1
ATOM 723 C C . VAL A 1 96 ? 3.851 -3.234 -8.138 1.00 97.12 96 VAL A C 1
ATOM 725 O O . VAL A 1 96 ? 4.520 -2.336 -8.651 1.00 97.12 96 VAL A O 1
ATOM 728 N N . LEU A 1 97 ? 2.520 -3.226 -8.171 1.00 97.38 97 LEU A N 1
ATOM 729 C CA . LEU A 1 97 ? 1.708 -2.251 -8.897 1.00 97.38 97 LEU A CA 1
ATOM 730 C C . LEU A 1 97 ? 0.958 -1.303 -7.957 1.00 97.38 97 LEU A C 1
ATOM 732 O O . LEU A 1 97 ? 0.899 -1.467 -6.735 1.00 97.38 97 LEU A O 1
ATOM 736 N N . GLN A 1 98 ? 0.357 -0.266 -8.534 1.00 95.56 98 GLN A N 1
ATOM 737 C CA . GLN A 1 98 ? -0.577 0.591 -7.812 1.00 95.56 98 GLN A CA 1
ATOM 738 C C . GLN A 1 98 ? -1.870 -0.174 -7.485 1.00 95.56 98 GLN A C 1
ATOM 740 O O . GLN A 1 98 ? -2.189 -1.183 -8.109 1.00 95.56 98 GLN A O 1
ATOM 745 N N . ALA A 1 99 ? -2.668 0.338 -6.542 1.00 90.81 99 ALA A N 1
ATOM 746 C CA . ALA A 1 99 ? -3.932 -0.293 -6.140 1.00 90.81 99 ALA A CA 1
ATOM 747 C C . ALA A 1 99 ? -4.921 -0.510 -7.305 1.00 90.81 99 ALA A C 1
ATOM 749 O O . ALA A 1 99 ? -5.740 -1.422 -7.250 1.00 90.81 99 ALA A O 1
ATOM 750 N N . ALA A 1 100 ? -4.821 0.304 -8.360 1.00 89.88 100 ALA A N 1
ATOM 751 C CA . ALA A 1 100 ? -5.619 0.193 -9.577 1.00 89.88 100 ALA A CA 1
ATOM 752 C C . ALA A 1 100 ? -5.094 -0.852 -10.586 1.00 89.88 100 ALA A C 1
ATOM 754 O O . ALA A 1 100 ? -5.651 -0.949 -11.673 1.00 89.88 100 ALA A O 1
ATOM 755 N N . GLY A 1 101 ? -4.022 -1.591 -10.273 1.00 92.31 101 GLY A N 1
ATOM 756 C CA . GLY A 1 101 ? -3.388 -2.539 -11.198 1.00 92.31 101 GLY A CA 1
ATOM 757 C C . GLY A 1 101 ? -2.533 -1.879 -12.284 1.00 92.31 101 GLY A C 1
ATOM 758 O O . GLY A 1 101 ? -2.190 -2.521 -13.267 1.00 92.31 101 GLY A O 1
ATOM 759 N N . THR A 1 102 ? -2.195 -0.598 -12.138 1.00 96.25 102 THR A N 1
ATOM 760 C CA . THR A 1 102 ? -1.356 0.152 -13.083 1.00 96.25 102 THR A CA 1
ATOM 761 C C . THR A 1 102 ? 0.099 0.190 -12.625 1.00 96.25 102 THR A C 1
ATOM 763 O O . THR A 1 102 ? 0.394 0.236 -11.425 1.00 96.25 102 THR A O 1
ATOM 766 N N . VAL A 1 103 ? 1.027 0.222 -13.584 1.00 95.19 103 VAL A N 1
ATOM 767 C CA . VAL A 1 103 ? 2.455 0.437 -13.309 1.00 95.19 103 VAL A CA 1
ATOM 768 C C . VAL A 1 103 ? 2.656 1.821 -12.691 1.00 95.19 103 VAL A C 1
ATOM 770 O O . VAL A 1 103 ? 2.094 2.814 -13.154 1.00 95.19 103 VAL A O 1
ATOM 773 N N . SER A 1 104 ? 3.473 1.903 -11.638 1.00 93.44 104 SER A N 1
ATOM 774 C CA . SER A 1 104 ? 3.815 3.187 -11.025 1.00 93.44 104 SER A CA 1
ATOM 775 C C . SER A 1 104 ? 4.593 4.070 -12.014 1.00 93.44 104 SER A C 1
ATOM 777 O O . SER A 1 104 ? 5.657 3.654 -12.476 1.00 93.44 104 SER A O 1
ATOM 779 N N . PRO A 1 105 ? 4.163 5.319 -12.289 1.00 88.00 105 PRO A N 1
ATOM 780 C CA . PRO A 1 105 ? 4.891 6.232 -13.183 1.00 88.00 105 PRO A CA 1
ATOM 781 C C . PRO A 1 105 ? 6.329 6.529 -12.725 1.00 88.00 105 PRO A C 1
ATOM 783 O O . PRO A 1 105 ? 7.195 6.904 -13.523 1.00 88.00 105 PRO A O 1
ATOM 786 N N . GLY A 1 106 ? 6.577 6.384 -11.420 1.00 86.12 106 GLY A N 1
ATOM 787 C CA . GLY A 1 106 ? 7.881 6.573 -10.793 1.00 86.12 106 GLY A CA 1
ATOM 788 C C . GLY A 1 106 ? 8.772 5.332 -10.799 1.00 86.12 106 GLY A C 1
ATOM 789 O O . GLY A 1 106 ? 9.922 5.450 -10.392 1.00 86.12 106 GLY A O 1
ATOM 790 N N . PHE A 1 107 ? 8.285 4.169 -11.248 1.00 90.81 107 PHE A N 1
ATOM 791 C CA . PHE A 1 107 ? 9.095 2.954 -11.296 1.00 90.81 107 PHE A CA 1
ATOM 792 C C . PHE A 1 107 ? 10.276 3.131 -12.251 1.00 90.81 107 PHE A C 1
ATOM 794 O O . PHE A 1 107 ? 10.133 3.676 -13.351 1.00 90.81 107 PHE A O 1
ATOM 801 N N . ARG A 1 108 ? 11.454 2.671 -11.831 1.00 90.00 108 ARG A N 1
ATOM 802 C CA . ARG A 1 108 ? 12.677 2.695 -12.629 1.00 90.00 108 ARG A CA 1
ATOM 803 C C . ARG A 1 108 ? 13.425 1.388 -12.425 1.00 90.00 108 ARG A C 1
ATOM 805 O O . ARG A 1 108 ? 13.599 0.948 -11.293 1.00 90.00 108 ARG A O 1
ATOM 812 N N . TRP A 1 109 ? 13.894 0.813 -13.524 1.00 91.50 109 TRP A N 1
ATOM 813 C CA . TRP A 1 109 ? 14.853 -0.279 -13.484 1.00 91.50 109 TRP A CA 1
ATOM 814 C C . TRP A 1 109 ? 16.164 0.204 -12.867 1.00 91.50 109 TRP A C 1
ATOM 816 O O . TRP A 1 109 ? 16.652 1.286 -13.202 1.00 91.50 109 TRP A O 1
ATOM 826 N N . ILE A 1 110 ? 16.732 -0.596 -11.969 1.00 88.50 110 ILE A N 1
ATOM 827 C CA . ILE A 1 110 ? 18.064 -0.332 -11.425 1.00 88.50 110 ILE A CA 1
ATOM 828 C C . ILE A 1 110 ? 19.097 -0.606 -12.533 1.00 88.50 110 ILE A C 1
ATOM 830 O O . ILE A 1 110 ? 18.967 -1.626 -13.221 1.00 88.50 110 ILE A O 1
ATOM 834 N N . PRO A 1 111 ? 20.111 0.260 -12.724 1.00 87.06 111 PRO A N 1
ATOM 835 C CA . PRO A 1 111 ? 21.180 0.005 -13.685 1.00 87.06 111 PRO A CA 1
ATOM 836 C C . PRO A 1 111 ? 21.842 -1.361 -13.458 1.00 87.06 111 PRO A C 1
ATOM 838 O O . PRO A 1 111 ? 22.182 -1.706 -12.325 1.00 87.06 111 PRO A O 1
ATOM 841 N N . GLY A 1 112 ? 22.012 -2.139 -14.525 1.00 83.69 112 GLY A N 1
ATOM 842 C CA . GLY A 1 112 ? 22.521 -3.510 -14.495 1.00 83.69 112 GLY A CA 1
ATOM 843 C C . GLY A 1 112 ? 21.481 -4.592 -14.177 1.00 83.69 112 GLY A C 1
ATOM 844 O O . GLY A 1 112 ? 21.860 -5.752 -14.025 1.00 83.69 112 GLY A O 1
ATOM 845 N N . SER A 1 113 ? 20.192 -4.250 -14.058 1.00 85.81 113 SER A N 1
ATOM 846 C CA . SER A 1 113 ? 19.116 -5.248 -13.934 1.00 85.81 113 SER A CA 1
ATOM 847 C C . SER A 1 113 ? 18.803 -5.930 -15.272 1.00 85.81 113 SER A C 1
ATOM 849 O O . SER A 1 113 ? 19.035 -5.366 -16.338 1.00 85.81 113 SER A O 1
ATOM 851 N N . GLU A 1 114 ? 18.245 -7.144 -15.220 1.00 85.50 114 GLU A N 1
ATOM 852 C CA . GLU A 1 114 ? 17.935 -7.964 -16.408 1.00 85.50 114 GLU A CA 1
ATOM 853 C C . GLU A 1 114 ? 17.049 -7.242 -17.436 1.00 85.50 114 GLU A C 1
ATOM 855 O O . GLU A 1 114 ? 17.194 -7.437 -18.642 1.00 85.50 114 GLU A O 1
ATOM 860 N N . HIS A 1 115 ? 16.154 -6.378 -16.960 1.00 89.00 115 HIS A N 1
ATOM 861 C CA . HIS A 1 115 ? 15.189 -5.651 -17.778 1.00 89.00 115 HIS A CA 1
ATOM 862 C C . HIS A 1 115 ? 15.507 -4.154 -17.874 1.00 89.00 115 HIS A C 1
ATOM 864 O O . HIS A 1 115 ? 14.610 -3.345 -18.112 1.00 89.00 115 HIS A O 1
ATOM 870 N N . GLU A 1 116 ? 16.769 -3.753 -17.680 1.00 89.88 116 GLU A N 1
ATOM 871 C CA . GLU A 1 116 ? 17.167 -2.351 -17.800 1.00 89.88 116 GLU A CA 1
ATOM 872 C C . GLU A 1 116 ? 16.716 -1.753 -19.145 1.00 89.88 116 GLU A C 1
ATOM 874 O O . GLU A 1 116 ? 17.044 -2.246 -20.223 1.00 89.88 116 GLU A O 1
ATOM 879 N N . GLY A 1 117 ? 15.933 -0.672 -19.073 1.00 86.88 117 GLY A N 1
ATOM 880 C CA . GLY A 1 117 ? 15.398 0.025 -20.246 1.00 86.88 117 GLY A CA 1
ATOM 881 C C . GLY A 1 117 ? 14.184 -0.635 -20.913 1.00 86.88 117 GLY A C 1
ATOM 882 O O . GLY A 1 117 ? 13.649 -0.058 -21.858 1.00 86.88 117 GLY A O 1
ATOM 883 N N . ALA A 1 118 ? 13.719 -1.792 -20.432 1.00 91.50 118 ALA A N 1
ATOM 884 C CA . ALA A 1 118 ? 12.509 -2.431 -20.937 1.00 91.50 118 ALA A CA 1
ATOM 885 C C . ALA A 1 118 ? 11.239 -1.715 -20.454 1.00 91.50 118 ALA A C 1
ATOM 887 O O . ALA A 1 118 ? 11.210 -1.081 -19.394 1.00 91.50 118 ALA A O 1
ATOM 888 N N . ASP A 1 119 ? 10.156 -1.858 -21.214 1.00 93.38 119 ASP A N 1
ATOM 889 C CA . ASP A 1 119 ? 8.838 -1.440 -20.753 1.00 93.38 119 ASP A CA 1
ATOM 890 C C . ASP A 1 119 ? 8.306 -2.429 -19.703 1.00 93.38 119 ASP A C 1
ATOM 892 O O . ASP A 1 119 ? 8.281 -3.640 -19.920 1.00 93.38 119 ASP A O 1
ATOM 896 N N . VAL A 1 120 ? 7.891 -1.911 -18.546 1.00 94.88 120 VAL A N 1
ATOM 897 C CA . VAL A 1 120 ? 7.458 -2.732 -17.404 1.00 94.88 120 VAL A CA 1
ATOM 898 C C . VAL A 1 120 ? 6.222 -3.560 -17.743 1.00 94.88 120 VAL A C 1
ATOM 900 O O . VAL A 1 120 ? 6.128 -4.716 -17.336 1.00 94.88 120 VAL A O 1
ATOM 903 N N . ARG A 1 121 ? 5.281 -2.985 -18.501 1.00 94.50 121 ARG A N 1
ATOM 904 C CA . ARG A 1 121 ? 4.068 -3.692 -18.912 1.00 94.50 121 ARG A CA 1
ATOM 905 C C . ARG A 1 121 ? 4.424 -4.830 -19.860 1.00 94.50 121 ARG A C 1
ATOM 907 O O . ARG A 1 121 ? 3.958 -5.936 -19.630 1.00 94.50 121 ARG A O 1
ATOM 914 N N . ALA A 1 122 ? 5.300 -4.601 -20.836 1.00 94.88 122 ALA A N 1
ATOM 915 C CA . ALA A 1 122 ? 5.752 -5.655 -21.744 1.00 94.88 122 ALA A CA 1
ATOM 916 C C . ALA A 1 122 ? 6.423 -6.831 -21.005 1.00 94.88 122 ALA A C 1
ATOM 918 O O . ALA A 1 122 ? 6.202 -7.988 -21.359 1.00 94.88 122 ALA A O 1
ATOM 919 N N . VAL A 1 123 ? 7.206 -6.553 -19.953 1.00 96.44 123 VAL A N 1
ATOM 920 C CA . VAL A 1 123 ? 7.788 -7.603 -19.095 1.00 96.44 123 VAL A CA 1
ATOM 921 C C . VAL A 1 123 ? 6.683 -8.390 -18.386 1.00 96.44 123 VAL A C 1
ATOM 923 O O . VAL A 1 123 ? 6.653 -9.613 -18.487 1.00 96.44 123 VAL A O 1
ATOM 926 N N . LEU A 1 124 ? 5.733 -7.714 -17.735 1.00 96.38 124 LEU A N 1
ATOM 927 C CA . LEU A 1 124 ? 4.613 -8.369 -17.045 1.00 96.38 124 LEU A CA 1
ATOM 928 C C . LEU A 1 124 ? 3.722 -9.179 -18.009 1.00 96.38 124 LEU A C 1
ATOM 930 O O . LEU A 1 124 ? 3.299 -10.283 -17.676 1.00 96.38 124 LEU A O 1
ATOM 934 N N . GLU A 1 125 ? 3.486 -8.679 -19.222 1.00 96.25 125 GLU A N 1
ATOM 935 C CA . GLU A 1 125 ? 2.756 -9.393 -20.277 1.00 96.25 125 GLU A CA 1
ATOM 936 C C . GLU A 1 125 ? 3.508 -10.653 -20.730 1.00 96.25 125 GLU A C 1
ATOM 938 O O . GLU A 1 125 ? 2.891 -11.701 -20.922 1.00 96.25 125 GLU A O 1
ATOM 943 N N . SER A 1 126 ? 4.842 -10.598 -20.830 1.00 95.75 126 SER A N 1
ATOM 944 C CA . SER A 1 126 ? 5.666 -11.778 -21.140 1.00 95.75 126 SER A CA 1
ATOM 945 C C . SER A 1 126 ? 5.640 -12.846 -20.040 1.00 95.75 126 SER A C 1
ATOM 947 O O . SER A 1 126 ? 5.817 -14.029 -20.326 1.00 95.75 126 SER A O 1
ATOM 949 N N . GLU A 1 127 ? 5.357 -12.444 -18.798 1.00 95.56 127 GLU A N 1
ATOM 950 C CA . GLU A 1 127 ? 5.123 -13.350 -17.670 1.00 95.56 127 GLU A CA 1
ATOM 951 C C . GLU A 1 127 ? 3.699 -13.933 -17.654 1.00 95.56 127 GLU A C 1
ATOM 953 O O . GLU A 1 127 ? 3.403 -14.801 -16.834 1.00 95.56 127 GLU A O 1
ATOM 958 N N . GLY A 1 128 ? 2.820 -13.485 -18.556 1.00 95.12 128 GLY A N 1
ATOM 959 C CA . GLY A 1 128 ? 1.440 -13.954 -18.680 1.00 95.12 128 GLY A CA 1
ATOM 960 C C . GLY A 1 128 ? 0.400 -13.088 -17.967 1.00 95.12 128 GLY A C 1
ATOM 961 O O . GLY A 1 128 ? -0.745 -13.518 -17.837 1.00 95.12 128 GLY A O 1
ATOM 962 N N . ILE A 1 129 ? 0.756 -11.882 -17.508 1.00 96.81 129 ILE A N 1
ATOM 963 C CA . ILE A 1 129 ? -0.213 -10.944 -16.927 1.00 96.81 129 ILE A CA 1
ATOM 964 C C . ILE A 1 129 ? -0.945 -10.217 -18.052 1.00 96.81 129 ILE A C 1
ATOM 966 O O . ILE A 1 129 ? -0.355 -9.450 -18.810 1.00 96.81 129 ILE A O 1
ATOM 970 N N . GLU A 1 130 ? -2.254 -10.423 -18.129 1.00 94.94 130 GLU A N 1
ATOM 971 C CA . GLU A 1 130 ? -3.111 -9.699 -19.061 1.00 94.94 130 GLU A CA 1
ATOM 972 C C . GLU A 1 130 ? -3.396 -8.281 -18.554 1.00 94.94 130 GLU A C 1
ATOM 974 O O . GLU A 1 130 ? -3.611 -8.064 -17.358 1.00 94.94 130 GLU A O 1
ATOM 979 N N . PHE A 1 131 ? -3.445 -7.319 -19.473 1.00 95.75 131 PHE A N 1
ATOM 980 C CA . PHE A 1 131 ? -3.818 -5.939 -19.187 1.00 95.75 131 PHE A CA 1
ATOM 981 C C . PHE A 1 131 ? -5.045 -5.530 -19.998 1.00 95.75 131 PHE A C 1
ATOM 983 O O . PHE A 1 131 ? -5.166 -5.867 -21.177 1.00 95.75 131 PHE A O 1
ATOM 990 N N . ASP A 1 132 ? -5.929 -4.747 -19.386 1.00 92.88 132 ASP A N 1
ATOM 991 C CA . ASP A 1 132 ? -7.069 -4.159 -20.082 1.00 92.88 132 ASP A CA 1
ATOM 992 C C . ASP A 1 132 ? -6.658 -2.984 -21.002 1.00 92.88 132 ASP A C 1
ATOM 994 O O . ASP A 1 132 ? -5.484 -2.596 -21.119 1.00 92.88 132 ASP A O 1
ATOM 998 N N . LEU A 1 133 ? -7.658 -2.410 -21.682 1.00 89.81 133 LEU A N 1
ATOM 999 C CA . LEU A 1 133 ? -7.484 -1.251 -22.565 1.00 89.81 133 LEU A CA 1
ATOM 1000 C C . LEU A 1 133 ? -7.039 0.015 -21.812 1.00 89.81 133 LEU A C 1
ATOM 1002 O O . LEU A 1 133 ? -6.384 0.867 -22.409 1.00 89.81 133 LEU A O 1
ATOM 1006 N N . ASP A 1 134 ? -7.350 0.122 -20.517 1.00 89.94 134 ASP A N 1
ATOM 1007 C CA . ASP A 1 134 ? -6.928 1.221 -19.639 1.00 89.94 134 ASP A CA 1
ATOM 1008 C C . ASP A 1 134 ? -5.516 0.993 -19.056 1.00 89.94 134 ASP A C 1
ATOM 1010 O O . ASP A 1 134 ? -4.976 1.855 -18.360 1.00 89.94 134 ASP A O 1
ATOM 1014 N N . GLY A 1 135 ? -4.900 -0.161 -19.332 1.00 90.94 135 GLY A N 1
ATOM 1015 C CA . GLY A 1 135 ? -3.591 -0.544 -18.816 1.00 90.94 135 GLY A CA 1
ATOM 1016 C C . GLY A 1 135 ? -3.588 -0.999 -17.362 1.00 90.94 135 GLY A C 1
ATOM 1017 O O . GLY A 1 135 ? -2.567 -0.857 -16.685 1.00 90.94 135 GLY A O 1
ATOM 1018 N N . ARG A 1 136 ? -4.695 -1.573 -16.888 1.00 95.50 136 ARG A N 1
ATOM 1019 C CA . ARG A 1 136 ? -4.772 -2.264 -15.599 1.00 95.50 136 ARG A CA 1
ATOM 1020 C C . ARG A 1 136 ? -4.510 -3.752 -15.769 1.00 95.50 136 ARG A C 1
ATOM 1022 O O . ARG A 1 136 ? -5.121 -4.396 -16.618 1.00 95.50 136 ARG A O 1
ATOM 1029 N N . ALA A 1 137 ? -3.636 -4.292 -14.930 1.00 95.19 137 ALA A N 1
ATOM 1030 C CA . ALA A 1 137 ? -3.395 -5.720 -14.829 1.00 95.19 137 ALA A CA 1
ATOM 1031 C C . ALA A 1 137 ? -4.657 -6.455 -14.349 1.00 95.19 137 ALA A C 1
ATOM 1033 O O . ALA A 1 137 ? -5.390 -5.966 -13.481 1.00 95.19 137 ALA A O 1
ATOM 1034 N N . ALA A 1 138 ? -4.892 -7.649 -14.888 1.00 92.75 138 ALA A N 1
ATOM 1035 C CA . ALA A 1 138 ? -6.030 -8.482 -14.535 1.00 92.75 138 ALA A CA 1
ATOM 1036 C C . ALA A 1 138 ? -6.055 -8.785 -13.028 1.00 92.75 138 ALA A C 1
ATOM 1038 O O . ALA A 1 138 ? -5.085 -9.283 -12.452 1.00 92.75 138 ALA A O 1
ATOM 1039 N N . GLY A 1 139 ? -7.194 -8.519 -12.380 1.00 88.75 139 GLY A N 1
ATOM 1040 C CA . GLY A 1 139 ? -7.365 -8.750 -10.941 1.00 88.75 139 GLY A CA 1
ATOM 1041 C C . GLY A 1 139 ? -7.289 -10.225 -10.534 1.00 88.75 139 GLY A C 1
ATOM 1042 O O . GLY A 1 139 ? -6.961 -10.522 -9.393 1.00 88.75 139 GLY A O 1
ATOM 1043 N N . THR A 1 140 ? -7.529 -11.150 -11.466 1.00 89.94 140 THR A N 1
ATOM 1044 C CA . THR A 1 140 ? -7.376 -12.602 -11.269 1.00 89.94 140 THR A CA 1
ATOM 1045 C C . THR A 1 140 ? -5.925 -13.024 -11.033 1.00 89.94 140 THR A C 1
ATOM 1047 O O . THR A 1 140 ? -5.682 -14.025 -10.367 1.00 89.94 140 THR A O 1
ATOM 1050 N N . ALA A 1 141 ? -4.961 -12.250 -11.539 1.00 90.38 141 ALA A N 1
ATOM 1051 C CA . ALA A 1 141 ? -3.531 -12.461 -11.323 1.00 90.38 141 ALA A CA 1
ATOM 1052 C C . ALA A 1 141 ? -3.009 -11.776 -10.043 1.00 90.38 141 ALA A C 1
ATOM 1054 O O . ALA A 1 141 ? -1.819 -11.871 -9.734 1.00 90.38 141 ALA A O 1
ATOM 1055 N N . ARG A 1 142 ? -3.875 -11.075 -9.295 1.00 94.31 142 ARG A N 1
ATOM 1056 C CA . ARG A 1 142 ? -3.477 -10.351 -8.087 1.00 94.31 142 ARG A CA 1
ATOM 1057 C C . ARG A 1 142 ? -3.299 -11.305 -6.906 1.00 94.31 142 ARG A C 1
ATOM 1059 O O . ARG A 1 142 ? -4.249 -11.961 -6.493 1.00 94.31 142 ARG A O 1
ATOM 1066 N N . VAL A 1 143 ? -2.115 -11.272 -6.306 1.00 90.12 143 VAL A N 1
ATOM 1067 C CA . VAL A 1 143 ? -1.823 -11.848 -4.991 1.00 90.12 143 VAL A CA 1
ATOM 1068 C C . VAL A 1 143 ? -2.347 -10.894 -3.925 1.00 90.12 143 VAL A C 1
ATOM 1070 O O . VAL A 1 143 ? -1.922 -9.733 -3.844 1.00 90.12 143 VAL A O 1
ATOM 1073 N N . ASN A 1 144 ? -3.305 -11.365 -3.129 1.00 89.06 144 ASN A N 1
ATOM 1074 C CA . ASN A 1 144 ? -3.816 -10.602 -1.994 1.00 89.06 144 ASN A CA 1
ATOM 1075 C C . ASN A 1 144 ? -2.837 -10.671 -0.809 1.00 89.06 144 ASN A C 1
ATOM 1077 O O . ASN A 1 144 ? -1.938 -11.498 -0.789 1.00 89.06 144 ASN A O 1
ATOM 1081 N N . ILE A 1 145 ? -3.007 -9.813 0.193 1.00 85.94 145 ILE A N 1
ATOM 1082 C CA . ILE A 1 145 ? -2.070 -9.733 1.321 1.00 85.94 145 ILE A CA 1
ATOM 1083 C C . ILE A 1 145 ? -1.986 -11.004 2.185 1.00 85.94 145 ILE A C 1
ATOM 1085 O O . ILE A 1 145 ? -0.918 -11.283 2.715 1.00 85.94 145 ILE A O 1
ATOM 1089 N N . ALA A 1 146 ? -3.070 -11.778 2.326 1.00 80.00 146 ALA A N 1
ATOM 1090 C CA . ALA A 1 146 ? -3.032 -13.034 3.081 1.00 80.00 146 ALA A CA 1
ATOM 1091 C C . ALA A 1 146 ? -2.188 -14.079 2.337 1.00 80.00 146 ALA A C 1
ATOM 1093 O O . ALA A 1 146 ? -1.250 -14.631 2.896 1.00 80.00 146 ALA A O 1
ATOM 1094 N N . GLU A 1 147 ? -2.451 -14.246 1.043 1.00 82.62 147 GLU A N 1
ATOM 1095 C CA . GLU A 1 147 ? -1.667 -15.115 0.162 1.00 82.62 147 GLU A CA 1
ATOM 1096 C C . GLU A 1 147 ? -0.207 -14.647 0.039 1.00 82.62 147 GLU A C 1
ATOM 1098 O O . GLU A 1 147 ? 0.711 -15.456 -0.022 1.00 82.62 147 GLU A O 1
ATOM 1103 N N . LEU A 1 148 ? 0.029 -13.332 0.038 1.00 87.56 148 LEU A N 1
ATOM 1104 C CA . LEU A 1 148 ? 1.369 -12.752 0.004 1.00 87.56 148 LEU A CA 1
ATOM 1105 C C . LEU A 1 148 ? 2.157 -13.050 1.288 1.00 87.56 148 LEU A C 1
ATOM 1107 O O . LEU A 1 148 ? 3.358 -13.288 1.209 1.00 87.56 148 LEU A O 1
ATOM 1111 N N . ALA A 1 149 ? 1.497 -13.052 2.450 1.00 81.12 149 ALA A N 1
ATOM 1112 C CA . ALA A 1 149 ? 2.121 -13.434 3.715 1.00 81.12 149 ALA A CA 1
ATOM 1113 C C . ALA A 1 149 ? 2.501 -14.922 3.725 1.00 81.12 149 ALA A C 1
ATOM 1115 O O . ALA A 1 149 ? 3.633 -15.256 4.075 1.00 81.12 149 ALA A O 1
ATOM 1116 N N . GLU A 1 150 ? 1.600 -15.792 3.252 1.00 76.75 150 GLU A N 1
ATOM 1117 C CA . GLU A 1 150 ? 1.871 -17.227 3.094 1.00 76.75 150 GLU A CA 1
ATOM 1118 C C . GLU A 1 150 ? 3.061 -17.484 2.157 1.00 76.75 150 GLU A C 1
ATOM 1120 O O . GLU A 1 150 ? 3.963 -18.251 2.492 1.00 76.75 150 GLU A O 1
ATOM 1125 N N . LEU A 1 151 ? 3.105 -16.811 1.000 1.00 80.12 151 LEU A N 1
ATOM 1126 C CA . LEU A 1 151 ? 4.201 -16.935 0.030 1.00 80.12 151 LEU A CA 1
ATOM 1127 C C . LEU A 1 151 ? 5.544 -16.464 0.590 1.00 80.12 151 LEU A C 1
ATOM 1129 O O . LEU A 1 151 ? 6.574 -17.079 0.314 1.00 80.12 151 LEU A O 1
ATOM 1133 N N . ALA A 1 152 ? 5.535 -15.386 1.371 1.00 79.38 152 ALA A N 1
ATOM 1134 C CA . ALA A 1 152 ? 6.732 -14.843 1.994 1.00 79.38 152 ALA A CA 1
ATOM 1135 C C . ALA A 1 152 ? 7.227 -15.692 3.180 1.00 79.38 152 ALA A C 1
ATOM 1137 O O . ALA A 1 152 ? 8.279 -15.386 3.736 1.00 79.38 152 ALA A O 1
ATOM 1138 N N . GLY A 1 153 ? 6.484 -16.732 3.589 1.00 68.81 153 GLY A N 1
ATOM 1139 C CA . GLY A 1 153 ? 6.786 -17.494 4.802 1.00 68.81 153 GLY A CA 1
ATOM 1140 C C . GLY A 1 153 ? 6.744 -16.625 6.058 1.00 68.81 153 GLY A C 1
ATOM 1141 O O . GLY A 1 153 ? 7.359 -16.966 7.065 1.00 68.81 153 GLY A O 1
ATOM 1142 N N . ILE A 1 154 ? 6.047 -15.486 5.983 1.00 63.53 154 ILE A N 1
ATOM 1143 C CA . ILE A 1 154 ? 5.791 -14.637 7.133 1.00 63.53 154 ILE A CA 1
ATOM 1144 C C . ILE A 1 154 ? 4.667 -15.331 7.876 1.00 63.53 154 ILE A C 1
ATOM 1146 O O . ILE A 1 154 ? 3.483 -15.111 7.610 1.00 63.53 154 ILE A O 1
ATOM 1150 N N . GLU A 1 155 ? 5.060 -16.193 8.809 1.00 44.84 155 GLU A N 1
ATOM 1151 C CA . GLU A 1 155 ? 4.233 -16.431 9.975 1.00 44.84 155 GLU A CA 1
ATOM 1152 C C . GLU A 1 155 ? 3.952 -15.036 10.526 1.00 44.84 155 GLU A C 1
ATOM 1154 O O . GLU A 1 155 ? 4.868 -14.296 10.900 1.00 44.84 155 GLU A O 1
ATOM 1159 N N . PHE A 1 156 ? 2.687 -14.612 10.482 1.00 39.34 156 PHE A N 1
ATOM 1160 C CA . PHE A 1 156 ? 2.298 -13.553 11.389 1.00 39.34 156 PHE A CA 1
ATOM 1161 C C . PHE A 1 156 ? 2.806 -14.016 12.751 1.00 39.34 156 PHE A C 1
ATOM 1163 O O . PHE A 1 156 ? 2.622 -15.186 13.093 1.00 39.34 156 PHE A O 1
ATOM 1170 N N . ASP A 1 157 ? 3.456 -13.129 13.500 1.00 34.66 157 ASP A N 1
ATOM 1171 C CA . ASP A 1 157 ? 3.533 -13.293 14.944 1.00 34.66 157 ASP A CA 1
ATOM 1172 C C . ASP A 1 157 ? 2.077 -13.160 15.427 1.00 34.66 157 ASP A C 1
ATOM 1174 O O . ASP A 1 157 ? 1.596 -12.111 15.857 1.00 34.66 157 ASP A O 1
ATOM 1178 N N . ASP A 1 158 ? 1.316 -14.217 15.148 1.00 34.03 158 ASP A N 1
ATOM 1179 C CA . ASP A 1 158 ? 0.116 -14.614 15.820 1.00 34.03 158 ASP A CA 1
ATOM 1180 C C . ASP A 1 158 ? 0.632 -14.810 17.227 1.00 34.03 158 ASP A C 1
ATOM 1182 O O . ASP A 1 158 ? 1.360 -15.762 17.522 1.00 34.03 158 ASP A O 1
ATOM 1186 N N . ALA A 1 159 ? 0.410 -13.799 18.059 1.00 34.78 159 ALA A N 1
ATOM 1187 C CA . ALA A 1 159 ? 0.767 -13.868 19.453 1.00 34.78 159 ALA A CA 1
ATOM 1188 C C . ALA A 1 159 ? -0.047 -15.016 20.069 1.00 34.78 159 ALA A C 1
ATOM 1190 O O . ALA A 1 159 ? -1.137 -14.798 20.591 1.00 34.78 159 ALA A O 1
ATOM 1191 N N . GLY A 1 160 ? 0.496 -16.234 19.985 1.00 32.38 160 GLY A N 1
ATOM 1192 C CA . GLY A 1 160 ? 0.024 -17.411 20.693 1.00 32.38 160 GLY A CA 1
ATOM 1193 C C . GLY A 1 160 ? -0.431 -18.617 19.871 1.00 32.38 160 GLY A C 1
ATOM 1194 O O . GLY A 1 160 ? -1.391 -19.257 20.287 1.00 32.38 160 GLY A O 1
ATOM 1195 N N . SER A 1 161 ? 0.272 -19.055 18.823 1.00 33.88 161 SER A N 1
ATOM 1196 C CA . SER A 1 161 ? 0.239 -20.493 18.507 1.00 33.88 161 SER A CA 1
ATOM 1197 C C . SER A 1 161 ? 1.072 -21.258 19.550 1.00 33.88 161 SER A C 1
ATOM 1199 O O . SER A 1 161 ? 2.264 -21.505 19.363 1.00 33.88 161 SER A O 1
ATOM 1201 N N . MET A 1 162 ? 0.457 -21.608 20.684 1.00 32.75 162 MET A N 1
ATOM 1202 C CA . MET A 1 162 ? 0.946 -22.670 21.568 1.00 32.75 162 MET A CA 1
ATOM 1203 C C . MET A 1 162 ? -0.053 -23.824 21.588 1.00 32.75 162 MET A C 1
ATOM 1205 O O . MET A 1 162 ? -1.212 -23.668 21.961 1.00 32.75 162 MET A O 1
ATOM 1209 N N . ASP A 1 163 ? 0.461 -24.981 21.189 1.00 36.12 163 ASP A N 1
ATOM 1210 C CA . ASP A 1 163 ? -0.129 -26.309 21.305 1.00 36.12 163 ASP A CA 1
ATOM 1211 C C . ASP A 1 163 ? -0.679 -26.577 22.718 1.00 36.12 163 ASP A C 1
ATOM 1213 O O . ASP A 1 163 ? 0.090 -26.692 23.673 1.00 36.12 163 ASP A O 1
ATOM 1217 N N . PHE A 1 164 ? -2.004 -26.711 22.837 1.00 34.34 164 PHE A N 1
ATOM 1218 C CA . PHE A 1 164 ? -2.659 -27.416 23.937 1.00 34.34 164 PHE A CA 1
ATOM 1219 C C . PHE A 1 164 ? -3.870 -28.180 23.400 1.00 34.34 164 PHE A C 1
ATOM 1221 O O . PHE A 1 164 ? -4.750 -27.617 22.750 1.00 34.34 164 PHE A O 1
ATOM 1228 N N . GLY A 1 165 ? -3.879 -29.485 23.665 1.00 30.89 165 GLY A N 1
ATOM 1229 C CA . GLY A 1 165 ? -4.930 -30.400 23.245 1.00 30.89 165 GLY A CA 1
ATOM 1230 C C . GLY A 1 165 ? -6.313 -30.053 23.795 1.00 30.89 165 GLY A C 1
ATOM 1231 O O . GLY A 1 165 ? -6.443 -29.487 24.875 1.00 30.89 165 GLY A O 1
ATOM 1232 N N . ASP A 1 166 ? -7.310 -30.439 22.999 1.00 36.31 166 ASP A N 1
ATOM 1233 C CA . ASP A 1 166 ? -8.690 -30.782 23.346 1.00 36.31 166 ASP A CA 1
ATOM 1234 C C . ASP A 1 166 ? -9.305 -30.070 24.567 1.00 36.31 166 ASP A C 1
ATOM 1236 O O . ASP A 1 166 ? -9.144 -30.523 25.692 1.00 36.31 166 ASP A O 1
ATOM 1240 N N . GLU A 1 167 ? -10.081 -29.005 24.315 1.00 39.88 167 GLU A N 1
ATOM 1241 C CA . GLU A 1 167 ? -11.457 -28.767 24.815 1.00 39.88 167 GLU A CA 1
ATOM 1242 C C . GLU A 1 167 ? -11.856 -27.287 24.587 1.00 39.88 167 GLU A C 1
ATOM 1244 O O . GLU A 1 167 ? -11.429 -26.402 25.315 1.00 39.88 167 GLU A O 1
ATOM 1249 N N . GLN A 1 168 ? -12.667 -27.035 23.542 1.00 46.03 168 GLN A N 1
ATOM 1250 C CA . GLN A 1 168 ? -13.495 -25.831 23.280 1.00 46.03 168 GLN A CA 1
ATOM 1251 C C . GLN A 1 168 ? -13.104 -24.538 24.039 1.00 46.03 168 GLN A C 1
ATOM 1253 O O . GLN A 1 168 ? -13.668 -24.240 25.090 1.00 46.03 168 GLN A O 1
ATOM 1258 N N . GLY A 1 169 ? -12.198 -23.737 23.468 1.00 39.28 169 GLY A N 1
ATOM 1259 C CA . GLY A 1 169 ? -11.834 -22.408 23.972 1.00 39.28 169 GLY A CA 1
ATOM 1260 C C . GLY A 1 169 ? -11.998 -21.337 22.896 1.00 39.28 169 GLY A C 1
ATOM 1261 O O . GLY A 1 169 ? -11.649 -21.566 21.741 1.00 39.28 169 GLY A O 1
ATOM 1262 N N . ASP A 1 170 ? -12.569 -20.195 23.274 1.00 50.94 170 ASP A N 1
ATOM 1263 C CA . ASP A 1 170 ? -12.745 -19.008 22.439 1.00 50.94 170 ASP A CA 1
ATOM 1264 C C . ASP A 1 170 ? -11.466 -18.608 21.694 1.00 50.94 170 ASP A C 1
ATOM 1266 O O . ASP A 1 170 ? -10.450 -18.302 22.314 1.00 50.94 170 ASP A O 1
ATOM 1270 N N . GLU A 1 171 ? -11.540 -18.536 20.364 1.00 59.97 171 GLU A N 1
ATOM 1271 C CA . GLU A 1 171 ? -10.499 -17.922 19.539 1.00 59.97 171 GLU A CA 1
ATOM 1272 C C . GLU A 1 171 ? -10.365 -16.435 19.928 1.00 59.97 171 GLU A C 1
ATOM 1274 O O . GLU A 1 171 ? -11.221 -15.600 19.606 1.00 59.97 171 GLU A O 1
ATOM 1279 N N . GLU A 1 172 ? -9.313 -16.111 20.682 1.00 65.06 172 GLU A N 1
ATOM 1280 C CA . GLU A 1 172 ? -8.906 -14.747 21.014 1.00 65.06 172 GLU A CA 1
ATOM 1281 C C . GLU A 1 172 ? -7.943 -14.239 19.941 1.00 65.06 172 GLU A C 1
ATOM 1283 O O . GLU A 1 172 ? -6.838 -14.744 19.790 1.00 65.06 172 GLU A O 1
ATOM 1288 N N . VAL A 1 173 ? -8.354 -13.208 19.202 1.00 65.25 173 VAL A N 1
ATOM 1289 C CA . VAL A 1 173 ? -7.499 -12.552 18.210 1.00 65.25 173 VAL A CA 1
ATOM 1290 C C . VAL A 1 173 ? -6.905 -11.296 18.831 1.00 65.25 173 VAL A C 1
ATOM 1292 O O . VAL A 1 173 ? -7.619 -10.330 19.133 1.00 65.25 173 VAL A O 1
ATOM 1295 N N . VAL A 1 174 ? -5.585 -11.298 18.999 1.00 64.62 174 VAL A N 1
ATOM 1296 C CA . VAL A 1 174 ? -4.808 -10.130 19.423 1.00 64.62 174 VAL A CA 1
ATOM 1297 C C . VAL A 1 174 ? -4.365 -9.351 18.186 1.00 64.62 174 VAL A C 1
ATOM 1299 O O . VAL A 1 174 ? -3.863 -9.916 17.219 1.00 64.62 174 VAL A O 1
ATOM 1302 N N . PHE A 1 175 ? -4.573 -8.037 18.170 1.00 58.81 175 PHE A N 1
ATOM 1303 C CA . PHE A 1 175 ? -4.108 -7.192 17.074 1.00 58.81 175 PHE A CA 1
ATOM 1304 C C . PHE A 1 175 ? -3.855 -5.754 17.509 1.00 58.81 175 PHE A C 1
ATOM 1306 O O . PHE A 1 175 ? -4.501 -5.223 18.407 1.00 58.81 175 PHE A O 1
ATOM 1313 N N . THR A 1 176 ? -2.965 -5.081 16.789 1.00 58.00 176 THR A N 1
ATOM 1314 C CA . THR A 1 176 ? -2.644 -3.674 17.027 1.00 58.00 176 THR A CA 1
ATOM 1315 C C . THR A 1 176 ? -3.532 -2.762 16.183 1.00 58.00 176 THR A C 1
ATOM 1317 O O . THR A 1 176 ? -3.611 -2.913 14.962 1.00 58.00 176 THR A O 1
ATOM 1320 N N . LEU A 1 177 ? -4.187 -1.792 16.823 1.00 50.97 177 LEU A N 1
ATOM 1321 C CA . LEU A 1 177 ? -4.925 -0.712 16.164 1.00 50.97 177 LEU A CA 1
ATOM 1322 C C . LEU A 1 177 ? -4.522 0.629 16.781 1.00 50.97 177 LEU A C 1
ATOM 1324 O O . LEU A 1 177 ? -4.558 0.774 18.001 1.00 50.97 177 LEU A O 1
ATOM 1328 N N . ASP A 1 178 ? -4.121 1.591 15.944 1.00 47.41 178 ASP A N 1
ATOM 1329 C CA . ASP A 1 178 ? -3.556 2.883 16.372 1.00 47.41 178 ASP A CA 1
ATOM 1330 C C . ASP A 1 178 ? -2.355 2.744 17.334 1.00 47.41 178 ASP A C 1
ATOM 1332 O O . ASP A 1 178 ? -2.156 3.557 18.233 1.00 47.41 178 ASP A O 1
ATOM 1336 N N . GLY A 1 179 ? -1.558 1.679 17.174 1.00 46.91 179 GLY A N 1
ATOM 1337 C CA . GLY A 1 179 ? -0.423 1.378 18.056 1.00 46.91 179 GLY A CA 1
ATOM 1338 C C . GLY A 1 179 ? -0.807 0.776 19.414 1.00 46.91 179 GLY A C 1
ATOM 1339 O O . GLY A 1 179 ? 0.070 0.538 20.237 1.00 46.91 179 GLY 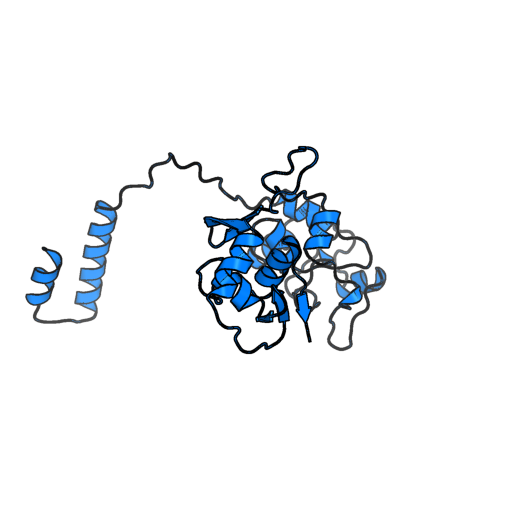A O 1
ATOM 1340 N N . ILE A 1 180 ? -2.095 0.507 19.655 1.00 54.88 180 ILE A N 1
ATOM 1341 C CA . ILE A 1 180 ? -2.596 -0.116 20.883 1.00 54.88 180 ILE A CA 1
ATOM 1342 C C . ILE A 1 180 ? -2.926 -1.580 20.591 1.00 54.88 180 ILE A C 1
ATOM 1344 O O . ILE A 1 180 ? -3.762 -1.865 19.730 1.00 54.88 180 ILE A O 1
ATOM 1348 N N . GLU A 1 181 ? -2.295 -2.501 21.320 1.00 53.38 181 GLU A N 1
ATOM 1349 C CA . GLU A 1 181 ? -2.677 -3.915 21.320 1.00 53.38 181 GLU A CA 1
ATOM 1350 C C . GLU A 1 181 ? -4.108 -4.056 21.854 1.00 53.38 181 GLU A C 1
ATOM 1352 O O . GLU A 1 181 ? -4.451 -3.572 22.937 1.00 53.38 181 GLU A O 1
ATOM 1357 N N . ARG A 1 182 ? -4.965 -4.712 21.078 1.00 67.81 182 ARG A N 1
ATOM 1358 C CA . ARG A 1 182 ? -6.347 -5.005 21.435 1.00 67.81 182 ARG A CA 1
ATOM 1359 C C . ARG A 1 182 ? -6.606 -6.490 21.293 1.00 67.81 182 ARG A C 1
ATOM 1361 O O . ARG A 1 182 ? -6.100 -7.134 20.382 1.00 67.81 182 ARG A O 1
ATOM 1368 N N . ARG A 1 183 ? -7.445 -7.005 22.186 1.00 73.88 183 ARG A N 1
ATOM 1369 C CA . ARG A 1 183 ? -7.898 -8.395 22.185 1.00 73.88 183 ARG A CA 1
ATOM 1370 C C . ARG A 1 183 ? -9.363 -8.428 21.804 1.00 73.88 183 ARG A C 1
ATOM 1372 O O . ARG A 1 183 ? -10.157 -7.629 22.315 1.00 73.88 183 ARG A O 1
ATOM 1379 N N . LEU A 1 184 ? -9.709 -9.310 20.881 1.00 79.06 184 LEU A N 1
ATOM 1380 C CA . LEU A 1 184 ? -11.071 -9.485 20.414 1.00 79.06 184 LEU A CA 1
ATOM 1381 C C . LEU A 1 184 ? -11.381 -10.971 20.330 1.00 79.06 184 LEU A C 1
ATOM 1383 O O . LEU A 1 184 ? -10.753 -11.686 19.561 1.00 79.06 184 LEU A O 1
ATOM 1387 N N . THR A 1 185 ? -12.371 -11.411 21.098 1.00 82.44 185 THR A N 1
ATOM 1388 C CA . THR A 1 185 ? -12.886 -12.779 21.044 1.00 82.44 185 THR A CA 1
ATOM 1389 C C . THR A 1 185 ? -14.197 -12.822 20.277 1.00 82.44 185 THR A C 1
ATOM 1391 O O . THR A 1 185 ? -14.921 -11.822 20.165 1.00 82.44 185 THR A O 1
ATOM 1394 N N . ARG A 1 186 ? -14.542 -14.010 19.782 1.00 79.69 186 ARG A N 1
ATOM 1395 C CA . ARG A 1 186 ? -15.829 -14.256 19.128 1.00 79.69 186 ARG A CA 1
ATOM 1396 C C . ARG A 1 186 ? -17.012 -13.950 20.051 1.00 79.69 186 ARG A C 1
ATOM 1398 O O . ARG A 1 186 ? -17.976 -13.312 19.622 1.00 79.69 186 ARG A O 1
ATOM 1405 N N . GLU A 1 187 ? -16.932 -14.359 21.316 1.00 79.19 187 GLU A N 1
ATOM 1406 C CA . GLU A 1 187 ? -17.973 -14.104 22.315 1.00 79.19 187 GLU A CA 1
ATOM 1407 C C . GLU A 1 187 ? -18.125 -12.603 22.613 1.00 79.19 187 GLU A C 1
ATOM 1409 O O . GLU A 1 187 ? -19.239 -12.082 22.585 1.00 79.19 187 GLU A O 1
ATOM 1414 N N . ALA A 1 188 ? -17.019 -11.856 22.744 1.00 79.56 188 ALA A N 1
ATOM 1415 C CA . ALA A 1 188 ? -17.067 -10.407 22.955 1.00 79.56 188 ALA A CA 1
ATOM 1416 C C . ALA A 1 188 ? -17.709 -9.652 21.778 1.00 79.56 188 ALA A C 1
ATOM 1418 O O . ALA A 1 188 ? -18.409 -8.656 21.988 1.00 79.56 188 ALA A O 1
ATOM 1419 N N . VAL A 1 189 ? -17.490 -10.116 20.540 1.00 81.81 189 VAL A N 1
ATOM 1420 C CA . VAL A 1 189 ? -18.165 -9.580 19.346 1.00 81.81 189 VAL A CA 1
ATOM 1421 C C . VAL A 1 189 ? -19.674 -9.809 19.448 1.00 81.81 189 VAL A C 1
ATOM 1423 O O . VAL A 1 189 ? -20.441 -8.855 19.300 1.00 81.81 189 VAL A O 1
ATOM 1426 N N . ARG A 1 190 ? -20.106 -11.042 19.747 1.00 84.25 190 ARG A N 1
ATOM 1427 C CA . ARG A 1 190 ? -21.529 -11.398 19.891 1.00 84.25 190 ARG A CA 1
ATOM 1428 C C . ARG A 1 190 ? -22.212 -10.588 20.991 1.00 84.25 190 ARG A C 1
ATOM 1430 O O . ARG A 1 190 ? -23.243 -9.967 20.735 1.00 84.25 190 ARG A O 1
ATOM 1437 N N . ASP A 1 191 ? -21.619 -10.528 22.178 1.00 85.31 191 ASP A N 1
ATOM 1438 C CA . ASP A 1 191 ? -22.186 -9.828 23.333 1.00 85.31 191 ASP A CA 1
ATOM 1439 C C . ASP A 1 191 ? -22.347 -8.328 23.090 1.00 85.31 191 ASP A C 1
ATOM 1441 O O . ASP A 1 191 ? -23.406 -7.751 23.356 1.00 85.31 191 ASP A O 1
ATOM 1445 N N . ARG A 1 192 ? -21.329 -7.681 22.513 1.00 84.00 192 ARG A N 1
ATOM 1446 C CA . ARG A 1 192 ? -21.405 -6.247 22.206 1.00 84.00 192 ARG A CA 1
ATOM 1447 C C . ARG A 1 192 ? -22.432 -5.962 21.115 1.00 84.00 192 ARG A C 1
ATOM 1449 O O . ARG A 1 192 ? -23.185 -4.995 21.236 1.00 84.00 192 ARG A O 1
ATOM 1456 N N . LEU A 1 193 ? -22.529 -6.819 20.097 1.00 86.06 193 LEU A N 1
ATOM 1457 C CA . LEU A 1 193 ? -23.504 -6.658 19.017 1.00 86.06 193 LEU A CA 1
ATOM 1458 C C . LEU A 1 193 ? -24.950 -6.871 19.475 1.00 86.06 193 LEU A C 1
ATOM 1460 O O . LEU A 1 193 ? -25.828 -6.158 18.995 1.00 86.06 193 LEU A O 1
ATOM 1464 N N . ARG A 1 194 ? -25.210 -7.750 20.455 1.00 84.31 194 ARG A N 1
ATOM 1465 C CA . ARG A 1 194 ? -26.553 -7.925 21.053 1.00 84.31 194 ARG A CA 1
ATOM 1466 C C . ARG A 1 194 ? -27.124 -6.635 21.643 1.00 84.31 194 ARG A C 1
ATOM 1468 O O . ARG A 1 194 ? -28.338 -6.454 21.650 1.00 84.31 194 ARG A O 1
ATOM 1475 N N . SER A 1 195 ? -26.259 -5.752 22.141 1.00 78.62 195 SER A N 1
ATOM 1476 C CA . SER A 1 195 ? -26.650 -4.464 22.731 1.00 78.62 195 SER A CA 1
ATOM 1477 C C . SER A 1 195 ? -26.804 -3.325 21.712 1.00 78.62 195 SER A C 1
ATOM 1479 O O . SER A 1 195 ? -27.261 -2.238 22.067 1.00 78.62 195 SER A O 1
ATOM 1481 N N . ALA A 1 196 ? -26.438 -3.561 20.450 1.00 84.44 196 ALA A N 1
ATOM 1482 C CA . ALA A 1 196 ? -26.486 -2.576 19.376 1.00 84.44 196 ALA A CA 1
ATOM 1483 C C . ALA A 1 196 ? -27.596 -2.900 18.362 1.00 84.44 196 ALA A C 1
ATOM 1485 O O . ALA A 1 196 ? -28.245 -3.942 18.415 1.00 84.44 196 ALA A O 1
ATOM 1486 N N . THR A 1 197 ? -27.811 -2.010 17.392 1.00 82.81 197 THR A N 1
ATOM 1487 C CA . THR A 1 197 ? -28.745 -2.241 16.278 1.00 82.81 197 THR A CA 1
ATOM 1488 C C . THR A 1 197 ? -28.001 -2.139 14.945 1.00 82.81 197 THR A C 1
ATOM 1490 O O . THR A 1 197 ? -27.255 -1.170 14.759 1.00 82.81 197 THR A O 1
ATOM 1493 N N . PRO A 1 198 ? -28.172 -3.093 14.012 1.00 87.62 198 PRO A N 1
ATOM 1494 C CA . PRO A 1 198 ? -27.498 -3.055 12.720 1.00 87.62 198 PRO A CA 1
ATOM 1495 C C . PRO A 1 198 ? -27.943 -1.838 11.908 1.00 87.62 198 PRO A C 1
ATOM 1497 O O . PRO A 1 198 ? -29.127 -1.517 11.805 1.00 87.62 198 PRO A O 1
ATOM 1500 N N . GLY A 1 199 ? -26.968 -1.135 11.346 1.00 82.69 199 GLY A N 1
ATOM 1501 C CA . GLY A 1 199 ? -27.165 -0.027 10.426 1.00 82.69 199 GLY A CA 1
ATOM 1502 C C . GLY A 1 199 ? -27.384 -0.509 8.994 1.00 82.69 199 GLY A C 1
ATOM 1503 O O . GLY A 1 199 ? -27.438 -1.703 8.703 1.00 82.69 199 GLY A O 1
ATOM 1504 N N . LYS A 1 200 ? -27.489 0.441 8.063 1.00 79.75 200 LYS A N 1
ATOM 1505 C CA . LYS A 1 200 ? -27.671 0.130 6.642 1.00 79.75 200 LYS A CA 1
ATOM 1506 C C . LYS A 1 200 ? -26.400 -0.495 6.056 1.00 79.75 200 LYS A C 1
ATOM 1508 O O . LYS A 1 200 ? -25.328 0.101 6.125 1.00 79.75 200 LYS A O 1
ATOM 1513 N N . ILE A 1 201 ? -26.543 -1.661 5.433 1.00 83.00 201 ILE A N 1
ATOM 1514 C CA . ILE A 1 201 ? -25.472 -2.331 4.688 1.00 83.00 201 ILE A CA 1
ATOM 1515 C C . ILE A 1 201 ? -25.277 -1.601 3.355 1.00 83.00 201 ILE A C 1
ATOM 1517 O O . ILE A 1 201 ? -26.244 -1.333 2.643 1.00 83.00 201 ILE A O 1
ATOM 1521 N N . THR A 1 202 ? -24.034 -1.246 3.038 1.00 73.38 202 THR A N 1
ATOM 1522 C CA . THR A 1 202 ? -23.674 -0.552 1.789 1.00 73.38 202 THR A CA 1
ATOM 1523 C C . THR A 1 202 ? -22.928 -1.425 0.791 1.00 73.38 202 THR A C 1
ATOM 1525 O O . THR A 1 202 ? -23.129 -1.250 -0.402 1.00 73.38 202 THR A O 1
ATOM 1528 N N . THR A 1 203 ? -22.029 -2.302 1.246 1.00 72.62 203 THR A N 1
ATOM 1529 C CA . THR A 1 203 ? -21.158 -3.082 0.340 1.00 72.62 203 THR A CA 1
ATOM 1530 C C . THR A 1 203 ? -20.779 -4.433 0.927 1.00 72.62 203 THR A C 1
ATOM 1532 O O . THR A 1 203 ? -20.903 -5.453 0.267 1.00 72.62 203 THR A O 1
ATOM 1535 N N . TYR A 1 204 ? -20.326 -4.450 2.181 1.00 76.56 204 TYR A N 1
ATOM 1536 C CA . TYR A 1 204 ? -19.861 -5.666 2.843 1.00 76.56 204 TYR A CA 1
ATOM 1537 C C . TYR A 1 204 ? -20.614 -5.889 4.140 1.00 76.56 204 TYR A C 1
ATOM 1539 O O . TYR A 1 204 ? -20.837 -4.942 4.909 1.00 76.56 204 TYR A O 1
ATOM 1547 N N . TRP A 1 205 ? -20.947 -7.146 4.395 1.00 86.19 205 TRP A N 1
ATOM 1548 C CA . TRP A 1 205 ? -21.709 -7.560 5.556 1.00 86.19 205 TRP A CA 1
ATOM 1549 C C . TRP A 1 205 ? -21.078 -8.750 6.276 1.00 86.19 205 TRP A C 1
ATOM 1551 O O . TRP A 1 205 ? -20.312 -9.505 5.689 1.00 86.19 205 TRP A O 1
ATOM 1561 N N . VAL A 1 206 ? -21.390 -8.879 7.563 1.00 87.56 206 VAL A N 1
ATOM 1562 C CA . VAL A 1 206 ? -21.045 -10.022 8.412 1.00 87.56 206 VAL A CA 1
ATOM 1563 C C . VAL A 1 206 ? -22.314 -10.541 9.076 1.00 87.56 206 VAL A C 1
ATOM 1565 O O . VAL A 1 206 ? -23.121 -9.741 9.551 1.00 87.56 206 VAL A O 1
ATOM 1568 N N . GLU A 1 207 ? -22.509 -11.853 9.111 1.00 86.94 207 GLU A N 1
ATOM 1569 C CA . GLU A 1 207 ? -23.597 -12.467 9.867 1.00 86.94 207 GLU A CA 1
ATOM 1570 C C . GLU A 1 207 ? -23.124 -12.829 11.280 1.00 86.94 207 GLU A C 1
ATOM 1572 O O . GLU A 1 207 ? -22.135 -13.538 11.473 1.00 86.94 207 GLU A O 1
ATOM 1577 N N . VAL A 1 208 ? -23.841 -12.327 12.287 1.00 86.94 208 VAL A N 1
ATOM 1578 C CA . VAL A 1 208 ? -23.597 -12.619 13.702 1.00 86.94 208 VAL A CA 1
ATOM 1579 C C . VAL A 1 208 ? -24.923 -12.997 14.350 1.00 86.94 208 VAL A C 1
ATOM 1581 O O . VAL A 1 208 ? -25.846 -12.186 14.392 1.00 86.94 208 VAL A O 1
ATOM 1584 N N . ASP A 1 209 ? -25.015 -14.234 14.848 1.00 83.31 209 ASP A N 1
ATOM 1585 C CA . ASP A 1 209 ? -26.213 -14.799 15.488 1.00 83.31 209 ASP A CA 1
ATOM 1586 C C . ASP A 1 209 ? -27.500 -14.638 14.643 1.00 83.31 209 ASP A C 1
ATOM 1588 O O . ASP A 1 209 ? -28.574 -14.341 15.167 1.00 83.31 209 ASP A O 1
ATOM 1592 N N . GLY A 1 210 ? -27.395 -14.814 13.318 1.00 81.62 210 GLY A N 1
ATOM 1593 C CA . GLY A 1 210 ? -28.514 -14.693 12.372 1.00 81.62 210 GLY A CA 1
ATOM 1594 C C . GLY A 1 210 ? -28.908 -13.254 12.016 1.00 81.62 210 GLY A C 1
ATOM 1595 O O . GLY A 1 210 ? -29.915 -13.038 11.340 1.00 81.62 210 GLY A O 1
ATOM 1596 N N . ILE A 1 211 ? -28.144 -12.256 12.472 1.00 87.44 211 ILE A N 1
ATOM 1597 C CA . ILE A 1 211 ? -28.332 -10.845 12.126 1.00 87.44 211 ILE A CA 1
ATOM 1598 C C . ILE A 1 211 ? -27.187 -10.405 11.223 1.00 87.44 211 ILE A C 1
ATOM 1600 O O . ILE A 1 211 ? -26.016 -10.605 11.541 1.00 87.44 211 ILE A O 1
ATOM 1604 N N . VAL A 1 212 ? -27.524 -9.757 10.112 1.00 88.38 212 VAL A N 1
ATOM 1605 C CA . VAL A 1 212 ? -26.543 -9.241 9.159 1.00 88.38 212 VAL A CA 1
ATOM 1606 C C . VAL A 1 212 ? -26.157 -7.808 9.529 1.00 88.38 212 VAL A C 1
ATOM 1608 O O . VAL A 1 212 ? -27.007 -6.922 9.631 1.00 88.38 212 VAL A O 1
ATOM 1611 N N . TRP A 1 213 ? -24.861 -7.570 9.711 1.00 88.50 213 TRP A N 1
ATOM 1612 C CA . TRP A 1 213 ? -24.289 -6.292 10.125 1.00 88.50 213 TRP A CA 1
ATOM 1613 C C . TRP A 1 213 ? -23.368 -5.713 9.055 1.00 88.50 213 TRP A C 1
ATOM 1615 O O . TRP A 1 213 ? -22.626 -6.458 8.414 1.00 88.50 213 TRP A O 1
ATOM 1625 N N . PRO A 1 214 ? -23.298 -4.380 8.902 1.00 85.75 214 PRO A N 1
ATOM 1626 C CA . PRO A 1 214 ? -22.211 -3.755 8.160 1.00 85.75 214 PRO A CA 1
ATOM 1627 C C . PRO A 1 214 ? -20.870 -4.087 8.825 1.00 85.75 214 PRO A C 1
ATOM 1629 O O . PRO A 1 214 ? -20.686 -3.799 10.008 1.00 85.75 214 PRO A O 1
ATOM 1632 N N . VAL A 1 215 ? -19.906 -4.625 8.070 1.00 81.75 215 VAL A N 1
ATOM 1633 C CA . VAL A 1 215 ? -18.615 -5.096 8.627 1.00 81.75 215 VAL A CA 1
ATOM 1634 C C . VAL A 1 215 ? -17.914 -4.036 9.478 1.00 81.75 215 VAL A C 1
ATOM 1636 O O . VAL A 1 215 ? -17.421 -4.330 10.565 1.00 81.75 215 VAL A O 1
ATOM 1639 N N . LYS A 1 216 ? -17.929 -2.769 9.035 1.00 83.50 216 LYS A N 1
ATOM 1640 C CA . LYS A 1 216 ? -17.304 -1.672 9.785 1.00 83.50 216 LYS A CA 1
ATOM 1641 C C . LYS A 1 216 ? -17.994 -1.415 11.112 1.00 83.50 216 LYS A C 1
ATOM 1643 O O . LYS A 1 216 ? -17.331 -1.133 12.099 1.00 83.50 216 LYS A O 1
ATOM 1648 N N . GLN A 1 217 ? -19.319 -1.481 11.118 1.00 85.25 217 GLN A N 1
ATOM 1649 C CA . GLN A 1 217 ? -20.090 -1.265 12.328 1.00 85.25 217 GLN A CA 1
ATOM 1650 C C . GLN A 1 217 ? -19.891 -2.424 13.299 1.00 85.25 217 GLN A C 1
ATOM 1652 O O . GLN A 1 217 ? -19.694 -2.175 14.482 1.00 85.25 217 GLN A O 1
ATOM 1657 N N . ALA A 1 218 ? -19.890 -3.661 12.798 1.00 86.25 218 ALA A N 1
ATOM 1658 C CA . ALA A 1 218 ? -19.671 -4.843 13.616 1.00 86.25 218 ALA A CA 1
ATOM 1659 C C . ALA A 1 218 ? -18.340 -4.762 14.371 1.00 86.25 218 ALA A C 1
ATOM 1661 O O . ALA A 1 218 ? -18.322 -4.867 15.595 1.00 86.25 218 ALA A O 1
ATOM 1662 N N . LEU A 1 219 ? -17.245 -4.461 13.663 1.00 82.81 219 LEU A N 1
ATOM 1663 C CA . LEU A 1 219 ? -15.938 -4.299 14.299 1.00 82.81 219 LEU A CA 1
ATOM 1664 C C . LEU A 1 219 ? -15.888 -3.069 15.229 1.00 82.81 219 LEU A C 1
ATOM 1666 O O . LEU A 1 219 ? -15.329 -3.151 16.318 1.00 82.81 219 LEU A O 1
ATOM 1670 N N . ALA A 1 220 ? -16.496 -1.944 14.839 1.00 81.81 220 ALA A N 1
ATOM 1671 C CA . ALA A 1 220 ? -16.519 -0.717 15.644 1.00 81.81 220 ALA A CA 1
ATOM 1672 C C . ALA A 1 220 ? -17.216 -0.933 16.994 1.00 81.81 220 ALA A C 1
ATOM 1674 O O . ALA A 1 220 ? -16.665 -0.597 18.041 1.00 81.81 220 ALA A O 1
ATOM 1675 N N . VAL A 1 221 ? -18.402 -1.548 16.969 1.00 85.12 221 VAL A N 1
ATOM 1676 C CA . VAL A 1 221 ? -19.176 -1.905 18.166 1.00 85.12 221 VAL A CA 1
ATOM 1677 C C . VAL A 1 221 ? -18.408 -2.913 19.008 1.00 85.12 221 VAL A C 1
ATOM 1679 O O . VAL A 1 221 ? -18.305 -2.746 20.222 1.00 85.12 221 VAL A O 1
ATOM 1682 N N . ALA A 1 222 ? -17.816 -3.922 18.369 1.00 84.44 222 ALA A N 1
ATOM 1683 C CA . ALA A 1 222 ? -17.065 -4.943 19.074 1.00 84.44 222 ALA A CA 1
ATOM 1684 C C . ALA A 1 222 ? -15.797 -4.397 19.747 1.00 84.44 222 ALA A C 1
ATOM 1686 O O . ALA A 1 222 ? -15.379 -4.946 20.758 1.00 84.44 222 ALA A O 1
ATOM 1687 N N . LEU A 1 223 ? -15.207 -3.308 19.254 1.00 80.12 223 LEU A N 1
ATOM 1688 C CA . LEU A 1 223 ? -14.022 -2.676 19.850 1.00 80.12 223 LEU A CA 1
ATOM 1689 C C . LEU A 1 223 ? -14.328 -1.433 20.694 1.00 80.12 223 LEU A C 1
ATOM 1691 O O . LEU A 1 223 ? -13.430 -0.927 21.368 1.00 80.12 223 LEU A O 1
ATOM 1695 N N . GLY A 1 224 ? -15.568 -0.940 20.664 1.00 81.00 224 GLY A N 1
ATOM 1696 C CA . GLY A 1 224 ? -15.962 0.305 21.325 1.00 81.00 224 GLY A CA 1
ATOM 1697 C C . GLY A 1 224 ? -15.280 1.545 20.738 1.00 81.00 224 GLY A C 1
ATOM 1698 O O . GLY A 1 224 ? -14.968 2.476 21.477 1.00 81.00 224 GLY A O 1
ATOM 1699 N N . ILE A 1 225 ? -15.006 1.548 19.432 1.00 78.25 225 ILE A N 1
ATOM 1700 C CA . ILE A 1 225 ? -14.315 2.639 18.726 1.00 78.25 225 ILE A CA 1
ATOM 1701 C C . ILE A 1 225 ? -15.141 3.149 17.543 1.00 78.25 225 ILE A C 1
ATOM 1703 O O . ILE A 1 225 ? -16.124 2.532 17.137 1.00 78.25 225 ILE A O 1
ATOM 1707 N N . GLU A 1 226 ? -14.725 4.264 16.944 1.00 72.06 226 GLU A N 1
ATOM 1708 C CA . GLU A 1 226 ? -15.397 4.811 15.767 1.00 72.06 226 GLU A CA 1
ATOM 1709 C C . GLU A 1 226 ? -15.052 4.038 14.484 1.00 72.06 226 GLU A C 1
ATOM 1711 O O . GLU A 1 226 ? -13.896 3.731 14.198 1.00 72.06 226 GLU A O 1
ATOM 1716 N N . ALA A 1 227 ? -16.058 3.796 13.638 1.00 71.50 227 ALA A N 1
ATOM 1717 C CA . ALA A 1 227 ? -15.905 3.099 12.356 1.00 71.50 227 ALA A CA 1
ATOM 1718 C C . ALA A 1 227 ? -15.026 3.845 11.325 1.00 71.50 227 ALA A C 1
ATOM 1720 O O . ALA A 1 227 ? -14.779 3.328 10.234 1.00 71.50 227 ALA A O 1
ATOM 1721 N N . THR A 1 228 ? -14.589 5.070 11.618 1.00 72.81 228 THR A N 1
ATOM 1722 C CA . THR A 1 228 ? -13.662 5.873 10.803 1.00 72.81 228 THR A CA 1
ATOM 1723 C C . THR A 1 228 ? -12.195 5.527 11.056 1.00 72.81 228 THR A C 1
ATOM 1725 O O . THR A 1 228 ? -11.378 5.779 10.175 1.00 72.81 228 THR A O 1
ATOM 1728 N N . GLN A 1 229 ? -11.867 4.909 12.199 1.00 55.25 229 GLN A N 1
ATOM 1729 C CA . GLN A 1 229 ? -10.485 4.604 12.604 1.00 55.25 229 GLN A CA 1
ATOM 1730 C C . GLN A 1 229 ? -9.843 3.460 11.811 1.00 55.25 229 GLN A C 1
ATOM 1732 O O . GLN A 1 229 ? -8.635 3.266 11.851 1.00 55.25 229 GLN A O 1
ATOM 1737 N N . PHE A 1 230 ? -10.630 2.694 11.059 1.00 62.53 230 PHE A N 1
ATOM 1738 C CA . PHE A 1 230 ? -10.124 1.569 10.281 1.00 62.53 230 PHE A CA 1
ATOM 1739 C C . PHE A 1 230 ? -10.840 1.440 8.938 1.00 62.53 230 PHE A C 1
ATOM 1741 O O . PHE A 1 230 ? -11.944 1.953 8.715 1.00 62.53 230 PHE A O 1
ATOM 1748 N N . GLN A 1 231 ? -10.191 0.750 8.004 1.00 69.06 231 GLN A N 1
ATOM 1749 C CA . GLN A 1 231 ? -10.732 0.494 6.672 1.00 69.06 231 GLN A CA 1
ATOM 1750 C C . GLN A 1 231 ? -11.704 -0.694 6.696 1.00 69.06 231 GLN A C 1
ATOM 1752 O O . GLN A 1 231 ? -11.612 -1.580 7.545 1.00 69.06 231 GLN A O 1
ATOM 1757 N N . SER A 1 232 ? -12.645 -0.746 5.745 1.00 55.84 232 SER A N 1
ATOM 1758 C CA . SER A 1 232 ? -13.626 -1.846 5.645 1.00 55.84 232 SER A CA 1
ATOM 1759 C C . SER A 1 232 ? -12.974 -3.218 5.481 1.00 55.84 232 SER A C 1
ATOM 1761 O O . SER A 1 232 ? -13.527 -4.225 5.916 1.00 55.84 232 SER A O 1
ATOM 1763 N N . TRP A 1 233 ? -11.789 -3.251 4.872 1.00 57.62 233 TRP A N 1
ATOM 1764 C CA . TRP A 1 233 ? -11.006 -4.467 4.714 1.00 57.62 233 TRP A CA 1
ATOM 1765 C C . TRP A 1 233 ? -10.449 -4.985 6.053 1.00 57.62 233 TRP A C 1
ATOM 1767 O O . TRP A 1 233 ? -10.589 -6.172 6.325 1.00 57.62 233 TRP A O 1
ATOM 1777 N N . THR A 1 234 ? -9.954 -4.115 6.946 1.00 63.56 234 THR A N 1
ATOM 1778 C CA . THR A 1 234 ? -9.526 -4.496 8.310 1.00 63.56 234 THR A CA 1
ATOM 1779 C C . THR A 1 234 ? -10.662 -5.156 9.090 1.00 63.56 234 THR A C 1
ATOM 1781 O O . THR A 1 234 ? -10.455 -6.162 9.763 1.00 63.56 234 THR A O 1
ATOM 1784 N N . ALA A 1 235 ? -11.882 -4.627 8.946 1.00 72.69 235 ALA A N 1
ATOM 1785 C CA . ALA A 1 235 ? -13.073 -5.212 9.549 1.00 72.69 235 ALA A CA 1
ATOM 1786 C C . ALA A 1 235 ? -13.358 -6.623 9.031 1.00 72.69 235 ALA A C 1
ATOM 1788 O O . ALA A 1 235 ? -13.562 -7.533 9.828 1.00 72.69 235 ALA A O 1
ATOM 1789 N N . ARG A 1 236 ? -13.308 -6.819 7.708 1.00 79.31 236 ARG A N 1
ATOM 1790 C CA . ARG A 1 236 ? -13.490 -8.142 7.100 1.00 79.31 236 ARG A CA 1
ATOM 1791 C C . ARG A 1 236 ? -12.424 -9.132 7.549 1.00 79.31 236 ARG A C 1
ATOM 1793 O O . ARG A 1 236 ? -12.774 -10.233 7.942 1.00 79.31 236 ARG A O 1
ATOM 1800 N N . GLN A 1 237 ? -11.154 -8.734 7.508 1.00 64.75 237 GLN A N 1
ATOM 1801 C CA . GLN A 1 237 ? -10.033 -9.593 7.883 1.00 64.75 237 GLN A CA 1
ATOM 1802 C C . GLN A 1 237 ? -10.224 -10.120 9.312 1.00 64.75 237 GLN A C 1
ATOM 1804 O O . GLN A 1 237 ? -10.269 -11.324 9.516 1.00 64.75 237 GLN A O 1
ATOM 1809 N N . ARG A 1 238 ? -10.427 -9.222 10.287 1.00 71.31 238 ARG A N 1
ATOM 1810 C CA . ARG A 1 238 ? -10.532 -9.592 11.709 1.00 71.31 238 ARG A CA 1
ATOM 1811 C C . ARG A 1 238 ? -11.781 -10.411 12.023 1.00 71.31 238 ARG A C 1
ATOM 1813 O O . ARG A 1 238 ? -11.700 -11.365 12.784 1.00 71.31 238 ARG A O 1
ATOM 1820 N N . LEU A 1 239 ? -12.921 -10.066 11.425 1.00 75.81 239 LEU A N 1
ATOM 1821 C CA . LEU A 1 239 ? -14.156 -10.830 11.615 1.00 75.81 239 LEU A CA 1
ATOM 1822 C C . LEU A 1 239 ? -14.072 -12.215 10.950 1.00 75.81 239 LEU A C 1
ATOM 1824 O O . LEU A 1 239 ? -14.593 -13.178 11.500 1.00 75.81 239 LEU A O 1
ATOM 1828 N N . SER A 1 240 ? -13.372 -12.339 9.817 1.00 73.12 240 SER A N 1
ATOM 1829 C CA . SER A 1 240 ? -13.150 -13.631 9.159 1.00 73.12 240 SER A CA 1
ATOM 1830 C C . SER A 1 240 ? -12.240 -14.527 9.989 1.00 73.12 240 SER A C 1
ATOM 1832 O O . SER A 1 240 ? -12.515 -15.716 10.098 1.00 73.12 240 SER A O 1
ATOM 1834 N N . THR A 1 241 ? -11.175 -13.964 10.577 1.00 68.38 241 THR A N 1
ATOM 1835 C CA . THR A 1 241 ? -10.255 -14.696 11.463 1.00 68.38 241 THR A CA 1
ATOM 1836 C C . THR A 1 241 ? -10.981 -15.263 12.684 1.00 68.38 241 THR A C 1
ATOM 1838 O O . THR A 1 241 ? -10.651 -16.347 13.127 1.00 68.38 241 THR A O 1
ATOM 1841 N N . LEU A 1 242 ? -12.022 -14.584 13.175 1.00 75.69 242 LEU A N 1
ATOM 1842 C CA . LEU A 1 242 ? -12.880 -15.053 14.275 1.00 75.69 242 LEU A CA 1
ATOM 1843 C C . LEU A 1 242 ? -13.983 -16.042 13.836 1.00 75.69 242 LEU A C 1
ATOM 1845 O O . LEU A 1 242 ? -14.944 -16.284 14.576 1.00 75.69 242 LEU A O 1
ATOM 1849 N N . GLY A 1 243 ? -13.916 -16.545 12.600 1.00 75.12 243 GLY A N 1
ATOM 1850 C CA . GLY A 1 243 ? -14.864 -17.524 12.071 1.00 75.12 243 GLY A CA 1
ATOM 1851 C C . GLY A 1 243 ? -16.286 -16.984 11.875 1.00 75.12 243 GLY A C 1
ATOM 1852 O O . GLY A 1 243 ? -17.259 -17.727 12.055 1.00 75.12 243 GLY A O 1
ATOM 1853 N N . PHE A 1 244 ? -16.445 -15.691 11.568 1.00 82.19 244 PHE A N 1
ATOM 1854 C CA . PHE A 1 244 ? -17.738 -15.131 11.158 1.00 82.19 244 PHE A CA 1
ATOM 1855 C C . PHE A 1 244 ? -17.937 -15.211 9.644 1.00 82.19 244 PHE A C 1
ATOM 1857 O O . PHE A 1 244 ? -17.002 -15.022 8.866 1.00 82.19 244 PHE A O 1
ATOM 1864 N N . GLU A 1 245 ? -19.183 -15.447 9.228 1.00 82.88 245 GLU A N 1
ATOM 1865 C CA . GLU A 1 245 ? -19.552 -15.465 7.816 1.00 82.88 245 GLU A CA 1
ATOM 1866 C C . GLU A 1 245 ? -19.640 -14.037 7.278 1.00 82.88 245 GLU A C 1
ATOM 1868 O O . GLU A 1 245 ? -20.300 -13.174 7.860 1.00 82.88 245 GLU A O 1
ATOM 1873 N N . ILE A 1 246 ? -18.949 -13.779 6.170 1.00 80.44 246 ILE A N 1
ATOM 1874 C CA . ILE A 1 246 ? -18.839 -12.454 5.566 1.00 80.44 246 ILE A CA 1
ATOM 1875 C C . ILE A 1 246 ? -19.214 -12.557 4.097 1.00 80.44 246 ILE A C 1
ATOM 1877 O O . ILE A 1 246 ? -18.680 -13.396 3.373 1.00 80.44 246 ILE A O 1
ATOM 1881 N N . GLY A 1 247 ? -20.050 -11.633 3.638 1.00 73.38 247 GLY A N 1
ATOM 1882 C CA . GLY A 1 247 ? -20.398 -11.489 2.233 1.00 73.38 247 GLY A CA 1
ATOM 1883 C C . GLY A 1 247 ? -20.187 -10.072 1.713 1.00 73.38 247 GLY A C 1
ATOM 1884 O O . GLY A 1 247 ? -19.987 -9.105 2.458 1.00 73.38 247 GLY A O 1
ATOM 1885 N N . GLY A 1 248 ? -20.196 -9.957 0.392 1.00 79.44 248 GLY A N 1
ATOM 1886 C CA . GLY A 1 248 ? -20.164 -8.693 -0.328 1.00 79.44 248 GLY A CA 1
ATOM 1887 C C . GLY A 1 248 ? -21.096 -8.760 -1.524 1.00 79.44 248 GLY A C 1
ATOM 1888 O O . GLY A 1 248 ? -21.260 -9.833 -2.101 1.00 79.44 248 GLY A O 1
ATOM 1889 N N . GLU A 1 249 ? -21.713 -7.626 -1.833 1.00 53.19 249 GLU A N 1
ATOM 1890 C CA . GLU A 1 249 ? -22.485 -7.419 -3.064 1.00 53.19 249 GLU A CA 1
ATOM 1891 C C . GLU A 1 249 ? -21.568 -6.974 -4.211 1.00 53.19 249 GLU A C 1
ATOM 1893 O O . GLU A 1 249 ? -20.640 -6.169 -3.942 1.00 53.19 2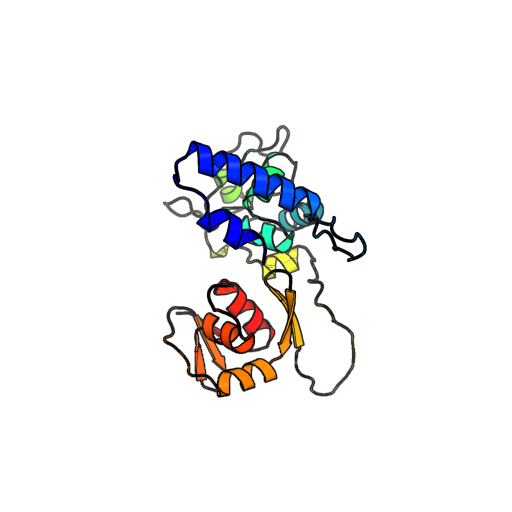49 GLU A O 1
#

Radius of gyration: 24.97 Å; chains: 1; bounding box: 51×77×60 Å